Protein AF-A0A4Q4M228-F1 (afdb_monomer_lite)

Sequence (255 aa):
MWRDKLGPGSTNGHHFDGFRHYYSKNTNSHPRCYKGFPDPWGWNSEVPEGTLVISWNSLGYSQSTVGYDDESIDWDRHSLTLHTRIPRYEDWVLEVAHELGHVLGLRHEHQRFDRDRDLYFDCSKLQGYIEARDTIAAHPEWGFTIKQACESRYLGTSKKELNFWQAAEYALHTVDESHSYGRLIDHNSIMMYSSWANAADLMHGLANLPLVRWKNGPPSNGHAPDHSNAETVQWPTGISDGDKEAIQKLYPWKD

Radius of gyration: 20.71 Å; chains: 1; bounding box: 48×44×60 Å

Structure (mmCIF, N/CA/C/O backbone):
data_AF-A0A4Q4M228-F1
#
_entry.id   AF-A0A4Q4M228-F1
#
loop_
_atom_site.group_PDB
_atom_site.id
_atom_site.type_symbol
_atom_site.label_atom_id
_atom_site.label_alt_id
_atom_site.label_comp_id
_atom_site.label_asym_id
_atom_site.label_entity_id
_atom_site.label_seq_id
_atom_site.pdbx_PDB_ins_code
_atom_site.Cartn_x
_atom_site.Cartn_y
_atom_site.Cartn_z
_atom_site.occupancy
_atom_site.B_iso_or_equiv
_atom_site.auth_seq_id
_atom_site.auth_comp_id
_atom_site.auth_asym_id
_atom_site.auth_atom_id
_atom_site.pdbx_PDB_model_num
ATOM 1 N N . MET A 1 1 ? -19.182 -4.280 5.576 1.00 89.88 1 MET A N 1
ATOM 2 C CA . MET A 1 1 ? -18.119 -5.054 4.897 1.00 89.88 1 MET A CA 1
ATOM 3 C C . MET A 1 1 ? -17.327 -5.903 5.882 1.00 89.88 1 MET A C 1
ATOM 5 O O . MET A 1 1 ? -17.635 -7.080 5.979 1.00 89.88 1 MET A O 1
ATOM 9 N N . TRP A 1 2 ? -16.376 -5.356 6.656 1.00 90.88 2 TRP A N 1
ATOM 10 C CA . TRP A 1 2 ? -15.538 -6.175 7.556 1.00 90.88 2 TRP A CA 1
ATOM 11 C C . TRP A 1 2 ? -16.322 -6.967 8.599 1.00 90.88 2 TRP A C 1
ATOM 13 O O . TRP A 1 2 ? -16.121 -8.170 8.709 1.00 90.88 2 TRP A O 1
ATOM 23 N N . ARG A 1 3 ? -17.284 -6.340 9.287 1.00 88.00 3 ARG A N 1
ATOM 24 C CA . ARG A 1 3 ? -18.184 -7.049 10.214 1.00 88.00 3 ARG A CA 1
ATOM 25 C C . ARG A 1 3 ? -18.932 -8.201 9.539 1.00 88.00 3 ARG A C 1
ATOM 27 O O . ARG A 1 3 ? -19.067 -9.268 10.118 1.00 88.00 3 ARG A O 1
ATOM 34 N N . ASP A 1 4 ? -19.408 -8.001 8.313 1.00 89.69 4 ASP A N 1
ATOM 35 C CA . ASP A 1 4 ? -20.174 -9.028 7.597 1.00 89.69 4 ASP A CA 1
ATOM 36 C C . ASP A 1 4 ? -19.270 -10.198 7.170 1.00 89.69 4 ASP A C 1
ATOM 38 O O . ASP A 1 4 ? -19.713 -11.342 7.120 1.00 89.69 4 ASP A O 1
ATOM 42 N N . LYS A 1 5 ? -17.985 -9.922 6.906 1.00 92.06 5 LYS A N 1
ATOM 43 C CA . LYS A 1 5 ? -16.985 -10.919 6.510 1.00 92.06 5 LYS A CA 1
ATOM 44 C C . LYS A 1 5 ? -16.400 -11.697 7.695 1.00 92.06 5 LYS A C 1
ATOM 46 O O . LYS A 1 5 ? -16.241 -12.919 7.617 1.00 92.06 5 LYS A O 1
ATOM 51 N N . LEU A 1 6 ? -16.062 -10.992 8.774 1.00 88.56 6 LEU A N 1
ATOM 52 C CA . LEU A 1 6 ? -15.438 -11.557 9.971 1.00 88.56 6 LEU A CA 1
ATOM 53 C C . LEU A 1 6 ? -16.468 -12.154 10.932 1.00 88.56 6 LEU A C 1
ATOM 55 O O . LEU A 1 6 ? -16.140 -13.101 11.635 1.00 88.56 6 LEU A O 1
ATOM 59 N N . GLY A 1 7 ? -17.712 -11.672 10.921 1.00 86.38 7 GLY A N 1
ATOM 60 C CA . GLY A 1 7 ? -18.741 -12.048 11.887 1.00 86.38 7 GLY A CA 1
ATOM 61 C C . GLY A 1 7 ? -18.760 -11.127 13.118 1.00 86.38 7 GLY A C 1
ATOM 62 O O . GLY A 1 7 ? -18.154 -10.053 13.099 1.00 86.38 7 GLY A O 1
ATOM 63 N N . PRO A 1 8 ? -19.503 -11.496 14.175 1.00 80.38 8 PRO A N 1
ATOM 64 C CA . PRO A 1 8 ? -19.572 -10.723 15.413 1.00 80.38 8 PRO A CA 1
ATOM 65 C C . PRO A 1 8 ? -18.251 -10.793 16.192 1.00 80.38 8 PRO A C 1
ATOM 67 O O . PRO A 1 8 ? -17.646 -11.850 16.347 1.00 80.38 8 PRO A O 1
ATOM 70 N N . GLY A 1 9 ? -17.822 -9.654 16.720 1.00 73.94 9 GLY A N 1
ATOM 71 C CA . GLY A 1 9 ? -16.564 -9.499 17.438 1.00 73.94 9 GLY A CA 1
ATOM 72 C C . GLY A 1 9 ? -16.498 -10.214 18.782 1.00 73.94 9 GLY A C 1
ATOM 73 O O . GLY A 1 9 ? -15.444 -10.739 19.142 1.00 73.94 9 GLY A O 1
ATOM 74 N N . SER A 1 10 ? -17.625 -10.313 19.488 1.00 67.50 10 SER A N 1
ATOM 75 C CA . SER A 1 10 ? -17.723 -10.944 20.810 1.00 67.50 10 SER A CA 1
ATOM 76 C C . SER A 1 10 ? -17.246 -12.400 20.865 1.00 67.50 10 SER A C 1
ATOM 78 O O . SER A 1 10 ? -16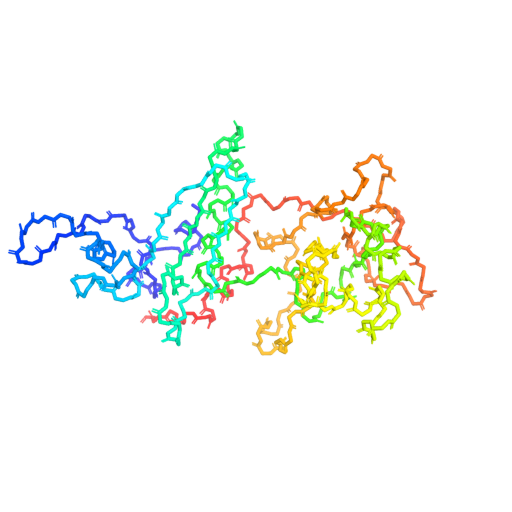.857 -12.853 21.940 1.00 67.50 10 SER A O 1
ATOM 80 N N . THR A 1 11 ? -17.244 -13.112 19.735 1.00 70.25 11 THR A N 1
ATOM 81 C CA . THR A 1 11 ? -16.729 -14.488 19.601 1.00 70.25 11 THR A CA 1
ATOM 82 C C . THR A 1 11 ? -15.463 -14.571 18.748 1.00 70.25 11 THR A C 1
ATOM 84 O O . THR A 1 11 ? -14.709 -15.527 18.853 1.00 70.25 11 THR A O 1
ATOM 87 N N . ASN A 1 12 ? -15.190 -13.556 17.927 1.00 72.62 12 ASN A N 1
ATOM 88 C CA . ASN A 1 12 ? -14.174 -13.613 16.875 1.00 72.62 12 ASN A CA 1
ATOM 89 C C . ASN A 1 12 ? -12.983 -12.686 17.171 1.00 72.62 12 ASN A C 1
ATOM 91 O O . ASN A 1 12 ? -12.363 -12.134 16.268 1.00 72.62 12 ASN A O 1
ATOM 95 N N . GLY A 1 13 ? -12.669 -12.463 18.450 1.00 67.88 13 GLY A N 1
ATOM 96 C CA . GLY A 1 13 ? -11.424 -11.807 18.872 1.00 67.88 13 GLY A CA 1
ATOM 97 C C . GLY A 1 13 ? -11.214 -10.364 18.385 1.00 67.88 13 GLY A C 1
ATOM 98 O O . GLY A 1 13 ? -10.093 -9.872 18.457 1.00 67.88 13 GLY A O 1
ATOM 99 N N . HIS A 1 14 ? -12.256 -9.677 17.903 1.00 75.31 14 HIS A N 1
ATOM 100 C CA . HIS A 1 14 ? -12.190 -8.294 17.416 1.00 75.31 14 HIS A CA 1
ATOM 101 C C . HIS A 1 14 ? -13.334 -7.438 17.981 1.00 75.31 14 HIS A C 1
ATOM 103 O O . HIS A 1 14 ? -14.309 -7.958 18.505 1.00 75.31 14 HIS A O 1
ATOM 109 N N . HIS A 1 15 ? -13.265 -6.109 17.845 1.00 73.00 15 HIS A N 1
ATOM 110 C CA . HIS A 1 15 ? -14.269 -5.188 18.409 1.00 73.00 15 HIS A CA 1
ATOM 111 C C . HIS A 1 15 ? -15.233 -4.559 17.384 1.00 73.00 15 HIS A C 1
ATOM 113 O O . HIS A 1 15 ? -15.935 -3.604 17.714 1.00 73.00 15 HIS A O 1
ATOM 119 N N . PHE A 1 16 ? -15.340 -5.099 16.161 1.00 73.44 16 PHE A N 1
ATOM 120 C CA . PHE A 1 16 ? -16.315 -4.652 15.143 1.00 73.44 16 PHE A CA 1
ATOM 121 C C . PHE A 1 16 ? -17.797 -4.976 15.449 1.00 73.44 16 PHE A C 1
ATOM 123 O O . PHE A 1 16 ? -18.553 -5.377 14.566 1.00 73.44 16 PHE A O 1
ATOM 130 N N . ASP A 1 17 ? -18.253 -4.729 16.676 1.00 68.69 17 ASP A N 1
ATOM 131 C CA . ASP A 1 17 ? -19.651 -4.885 17.111 1.00 68.69 17 ASP A CA 1
ATOM 132 C C . ASP A 1 17 ? -20.429 -3.556 17.118 1.00 68.69 17 ASP A C 1
ATOM 134 O O . ASP A 1 17 ? -21.459 -3.411 17.779 1.00 68.69 17 ASP A O 1
ATOM 138 N N . GLY A 1 18 ? -19.944 -2.576 16.349 1.00 67.75 18 GLY A N 1
ATOM 139 C CA . GLY A 1 18 ? -20.547 -1.253 16.182 1.00 67.75 18 GLY A CA 1
ATOM 140 C C . GLY A 1 18 ? -19.857 -0.149 16.984 1.00 67.75 18 GLY A C 1
ATOM 141 O O . GLY A 1 18 ? -18.864 -0.368 17.672 1.00 67.75 18 GLY A O 1
ATOM 142 N N . PHE A 1 19 ? -20.391 1.068 16.874 1.00 73.94 19 PHE A N 1
ATOM 143 C CA . PHE A 1 19 ? -19.855 2.248 17.549 1.00 73.94 19 PHE A CA 1
ATOM 144 C C . PHE A 1 19 ? -20.541 2.457 18.897 1.00 73.94 19 PHE A C 1
ATOM 146 O O . PHE A 1 19 ? -21.761 2.335 19.015 1.00 73.94 19 PHE A O 1
ATOM 153 N N . ARG A 1 20 ? -19.758 2.807 19.918 1.00 75.44 20 ARG A N 1
ATOM 154 C CA . ARG A 1 20 ? -20.268 3.202 21.234 1.00 75.44 20 ARG A CA 1
ATOM 155 C C . ARG A 1 20 ? -19.717 4.571 21.585 1.00 75.44 20 ARG A C 1
ATOM 157 O O . ARG A 1 20 ? -18.550 4.854 21.330 1.00 75.44 20 ARG A O 1
ATOM 164 N N . HIS A 1 21 ? -20.551 5.406 22.194 1.00 80.94 21 HIS A N 1
ATOM 165 C CA . HIS A 1 21 ? -20.064 6.649 22.775 1.00 80.94 21 HIS A CA 1
ATOM 166 C C . HIS A 1 21 ? -19.138 6.326 23.950 1.00 80.94 21 HIS A C 1
ATOM 168 O O . HIS A 1 21 ? -19.507 5.560 24.842 1.00 80.94 21 HIS A O 1
ATOM 174 N N . TYR A 1 22 ? -17.950 6.927 23.946 1.00 81.62 22 TYR A N 1
ATOM 175 C CA . TYR A 1 22 ? -17.020 6.863 25.063 1.00 81.62 22 TYR A CA 1
ATOM 176 C C . TYR A 1 22 ? -17.160 8.121 25.921 1.00 81.62 22 TYR A C 1
ATOM 178 O O . TYR A 1 22 ? -17.047 9.239 25.415 1.00 81.62 22 TYR A O 1
ATOM 186 N N . TYR A 1 23 ? -17.418 7.930 27.213 1.00 83.69 23 TYR A N 1
ATOM 187 C CA . TYR A 1 23 ? -17.556 9.008 28.188 1.00 83.69 23 TYR A CA 1
ATOM 188 C C . TYR A 1 23 ? -16.409 8.936 29.189 1.00 83.69 23 TYR A C 1
ATOM 190 O O . TYR A 1 23 ? -16.102 7.864 29.715 1.00 83.69 23 TYR A O 1
ATOM 198 N N . SER A 1 24 ? -15.799 10.085 29.474 1.00 77.69 24 SER A N 1
ATOM 199 C CA . SER A 1 24 ? -14.826 10.203 30.554 1.00 77.69 24 SER A CA 1
ATOM 200 C C . SER A 1 24 ? -15.488 9.855 31.883 1.00 77.69 24 SER A C 1
ATOM 202 O O . SER A 1 24 ? -16.553 10.380 32.222 1.00 77.69 24 SER A O 1
ATOM 204 N N . LYS A 1 25 ? -14.817 9.004 32.665 1.00 77.31 25 LYS A N 1
ATOM 205 C CA . LYS A 1 25 ? -15.255 8.626 34.016 1.00 77.31 25 LYS A CA 1
ATOM 206 C C . LYS A 1 25 ? -15.284 9.818 34.979 1.00 77.31 25 LYS A C 1
ATOM 208 O O . LYS A 1 25 ? -16.014 9.766 35.962 1.00 77.31 25 LYS A O 1
ATOM 213 N N . ASN A 1 26 ? -14.507 10.867 34.697 1.00 75.75 26 ASN A N 1
ATOM 214 C CA . ASN A 1 26 ? -14.307 11.998 35.601 1.00 75.75 26 ASN A CA 1
ATOM 215 C C . ASN A 1 26 ? -15.236 13.175 35.291 1.00 75.75 26 ASN A C 1
ATOM 217 O O . ASN A 1 26 ? -15.719 13.838 36.205 1.00 75.75 26 ASN A O 1
ATOM 221 N N . THR A 1 27 ? -15.478 13.453 34.009 1.00 76.56 27 THR A N 1
ATOM 222 C CA . THR A 1 27 ? -16.163 14.681 33.571 1.00 76.56 27 THR A CA 1
ATOM 223 C C . THR A 1 27 ? -17.537 14.432 32.958 1.00 76.56 27 THR A C 1
ATOM 225 O O . THR A 1 27 ? -18.252 15.392 32.679 1.00 76.56 27 THR A O 1
ATOM 228 N N . ASN A 1 28 ? -17.911 13.167 32.719 1.00 78.00 28 ASN A N 1
ATOM 229 C CA . ASN A 1 28 ? -19.112 12.785 31.968 1.00 78.00 28 ASN A CA 1
ATOM 230 C C . ASN A 1 28 ? -19.213 13.481 30.589 1.00 78.00 28 ASN A C 1
ATOM 232 O O . ASN A 1 28 ? -20.304 13.725 30.074 1.00 78.00 28 ASN A O 1
ATOM 236 N N . SER A 1 29 ? -18.066 13.827 29.994 1.00 83.19 29 SER A N 1
ATOM 237 C CA . SER A 1 29 ? -17.947 14.421 28.658 1.00 83.19 29 SER A CA 1
ATOM 238 C C . SER A 1 29 ? -17.262 13.458 27.688 1.00 83.19 29 SER A C 1
ATOM 240 O O . SER A 1 29 ? -16.688 12.455 28.111 1.00 83.19 29 SER A O 1
ATOM 242 N N . HIS A 1 30 ? -17.316 13.752 26.384 1.00 82.69 30 HIS A N 1
ATOM 243 C CA . HIS A 1 30 ? -16.540 13.038 25.365 1.00 82.69 30 HIS A CA 1
ATOM 244 C C . HIS A 1 30 ? -15.086 13.526 25.398 1.00 82.69 30 HIS A C 1
ATOM 246 O O . HIS A 1 30 ? -14.825 14.660 24.978 1.00 82.69 30 HIS A O 1
ATOM 252 N N . PRO A 1 31 ? -14.133 12.728 25.912 1.00 86.56 31 PRO A N 1
ATOM 253 C CA . PRO A 1 31 ? -12.737 13.124 25.887 1.00 86.56 31 PRO A CA 1
ATOM 254 C C . PRO A 1 31 ? -12.235 13.152 24.440 1.00 86.56 31 PRO A C 1
ATOM 256 O O . PRO A 1 31 ? -12.642 12.346 23.603 1.00 86.56 31 PRO A O 1
ATOM 259 N N . ARG A 1 32 ? -11.321 14.077 24.140 1.00 87.06 32 ARG A N 1
ATOM 260 C CA . ARG A 1 32 ? -10.535 14.023 22.900 1.00 87.06 32 ARG A CA 1
ATOM 261 C C . ARG A 1 32 ? -9.463 12.943 23.033 1.00 87.06 32 ARG A C 1
ATOM 263 O O . ARG A 1 32 ? -8.958 12.745 24.136 1.00 87.06 32 ARG A O 1
ATOM 270 N N . CYS A 1 33 ? -9.088 12.303 21.923 1.00 87.12 33 CYS A N 1
ATOM 271 C CA . CYS A 1 33 ? -7.995 11.320 21.910 1.00 87.12 33 CYS A CA 1
ATOM 272 C C . CYS A 1 33 ? -6.655 11.949 22.329 1.00 87.12 33 CYS A C 1
ATOM 274 O O . CYS A 1 33 ? -5.884 11.330 23.052 1.00 87.12 33 CYS A O 1
ATOM 276 N N . TYR A 1 34 ? -6.427 13.218 21.969 1.00 86.69 34 TYR A N 1
ATOM 277 C CA . TYR A 1 34 ? -5.247 13.987 22.374 1.00 86.69 34 TYR A CA 1
ATOM 278 C C . TYR A 1 34 ? -5.620 15.149 23.297 1.00 86.69 34 TYR A C 1
ATOM 280 O O . TYR A 1 34 ? -6.705 15.732 23.181 1.00 86.69 34 TYR A O 1
ATOM 288 N N . LYS A 1 35 ? -4.704 15.501 24.204 1.00 83.62 35 LYS A N 1
ATOM 289 C CA . LYS A 1 35 ? -4.878 16.522 25.251 1.00 83.62 35 LYS A CA 1
ATOM 290 C C . LYS A 1 35 ? -5.155 17.918 24.692 1.00 83.62 35 LYS A C 1
ATOM 292 O O . LYS A 1 35 ? -5.917 18.671 25.296 1.00 83.62 35 LYS A O 1
ATOM 297 N N . GLY A 1 36 ? -4.594 18.264 23.533 1.00 79.81 36 GLY A N 1
ATOM 298 C CA . GLY A 1 36 ? -4.650 19.639 23.037 1.00 79.81 36 GLY A CA 1
ATOM 299 C C . GLY A 1 36 ? -3.633 20.537 23.752 1.00 79.81 36 GLY A C 1
ATOM 300 O O . GLY A 1 36 ? -2.751 20.063 24.455 1.00 79.81 36 GLY A O 1
ATOM 301 N N . PHE A 1 37 ? -3.733 21.854 23.572 1.00 66.81 37 PHE A N 1
ATOM 302 C CA . PHE A 1 37 ? -2.768 22.808 24.135 1.00 66.81 37 PHE A CA 1
ATOM 303 C C . PHE A 1 37 ? -2.553 22.627 25.659 1.00 66.81 37 PHE A C 1
ATOM 305 O O . PHE A 1 37 ? -3.542 22.516 26.387 1.00 66.81 37 PHE A O 1
ATOM 312 N N . PRO A 1 38 ? -1.302 22.661 26.170 1.00 80.06 38 PRO A N 1
ATOM 313 C CA . PRO A 1 38 ? -0.042 22.957 25.468 1.00 80.06 38 PRO A CA 1
ATOM 314 C C . PRO A 1 38 ? 0.599 21.761 24.745 1.00 80.06 38 PRO A C 1
ATOM 316 O O . PRO A 1 38 ? 1.593 21.948 24.053 1.00 80.06 38 PRO A O 1
ATOM 319 N N . ASP A 1 39 ? 0.034 20.562 24.877 1.00 78.94 39 ASP A N 1
ATOM 320 C CA . ASP A 1 39 ? 0.550 19.313 24.312 1.00 78.94 39 ASP A CA 1
ATOM 321 C C . ASP A 1 39 ? -0.442 18.739 23.276 1.00 78.94 39 ASP A C 1
ATOM 323 O O . ASP A 1 39 ? -1.194 17.801 23.566 1.00 78.94 39 ASP A O 1
ATOM 327 N N . PRO A 1 40 ? -0.529 19.345 22.072 1.00 76.81 40 PRO A N 1
ATOM 328 C CA . PRO A 1 40 ? -1.561 19.021 21.088 1.00 76.81 40 PRO A CA 1
ATOM 329 C C . PRO A 1 40 ? -1.538 17.568 20.607 1.00 76.81 40 PRO A C 1
ATOM 331 O O . PRO A 1 40 ? -2.566 17.089 20.135 1.00 76.81 40 PRO A O 1
ATOM 334 N N . TRP A 1 41 ? -0.407 16.880 20.773 1.00 79.69 41 TRP A N 1
ATOM 335 C CA . TRP A 1 41 ? -0.193 15.497 20.347 1.00 79.69 41 TRP A CA 1
ATOM 336 C C . TRP A 1 41 ? -0.081 14.518 21.518 1.00 79.69 41 TRP A C 1
ATOM 338 O O . TRP A 1 41 ? -0.051 13.308 21.308 1.00 79.69 41 TRP A O 1
ATOM 348 N N . GLY A 1 42 ? -0.068 15.015 22.755 1.00 85.44 42 GLY A N 1
ATOM 349 C CA . GLY A 1 42 ? -0.047 14.182 23.943 1.00 85.44 42 GLY A CA 1
ATOM 350 C C . GLY A 1 42 ? -1.294 13.325 24.042 1.00 85.44 42 GLY A C 1
ATOM 351 O O . GLY A 1 42 ? -2.410 13.850 24.103 1.00 85.44 42 GLY A O 1
ATOM 352 N N . TRP A 1 43 ? -1.106 12.008 24.117 1.00 86.62 43 TRP A N 1
ATOM 353 C CA . TRP A 1 43 ? -2.205 11.068 24.308 1.00 86.62 43 TRP A CA 1
ATOM 354 C C . TRP A 1 43 ? -3.000 11.400 25.574 1.00 86.62 43 TRP A C 1
ATOM 356 O O . TRP A 1 43 ? -2.433 11.674 26.641 1.00 86.62 43 TRP A O 1
ATOM 366 N N . ASN A 1 44 ? -4.326 11.391 25.463 1.00 86.62 44 ASN A N 1
ATOM 367 C CA . ASN A 1 44 ? -5.205 11.545 26.606 1.00 86.62 44 ASN A CA 1
ATOM 368 C C . ASN A 1 44 ? -5.316 10.210 27.351 1.00 86.62 44 ASN A C 1
ATOM 370 O O . ASN A 1 44 ? -5.973 9.290 26.879 1.00 86.62 44 ASN A O 1
ATOM 374 N N . SER A 1 45 ? -4.741 10.130 28.553 1.00 87.25 45 SER A N 1
ATOM 375 C CA . SER A 1 45 ? -4.762 8.925 29.397 1.00 87.25 45 SER A CA 1
ATOM 376 C C . SER A 1 45 ? -6.164 8.473 29.826 1.00 87.25 45 SER A C 1
ATOM 378 O O . SER A 1 45 ? -6.315 7.384 30.371 1.00 87.25 45 SER A O 1
ATOM 380 N N . GLU A 1 46 ? -7.199 9.295 29.623 1.00 86.19 46 GLU A N 1
ATOM 381 C CA . GLU A 1 46 ? -8.589 8.867 29.802 1.00 86.19 46 GLU A CA 1
ATOM 382 C C . GLU A 1 46 ? -9.099 7.988 28.653 1.00 86.19 46 GLU A C 1
ATOM 384 O O . GLU A 1 46 ? -10.134 7.346 28.818 1.00 86.19 46 GLU A O 1
ATOM 389 N N . VAL A 1 47 ? -8.414 7.951 27.508 1.00 85.94 47 VAL A N 1
ATOM 390 C CA . VAL A 1 47 ? -8.763 7.146 26.331 1.00 85.94 47 VAL A CA 1
ATOM 391 C C . VAL A 1 47 ? -7.849 5.909 26.284 1.00 85.94 47 VAL A C 1
ATOM 393 O O . VAL A 1 47 ? -6.637 6.055 26.455 1.00 85.94 47 VAL A O 1
ATOM 396 N N . PRO A 1 48 ? -8.384 4.688 26.074 1.00 85.62 48 PRO A N 1
ATOM 397 C CA . PRO A 1 48 ? -7.563 3.476 25.987 1.00 85.62 48 PRO A CA 1
ATOM 398 C C . PRO A 1 48 ? -6.506 3.582 24.883 1.00 85.62 48 PRO A C 1
ATOM 400 O O . PRO A 1 48 ? -6.866 3.915 23.760 1.00 85.62 48 PRO A O 1
ATOM 403 N N . GLU A 1 49 ? -5.244 3.260 25.174 1.00 83.25 49 GLU A N 1
ATOM 404 C CA . GLU A 1 49 ? -4.108 3.480 24.254 1.00 83.25 49 GLU A CA 1
ATOM 405 C C . GLU A 1 49 ? -4.294 2.837 22.869 1.00 83.25 49 GLU A C 1
ATOM 407 O O . GLU A 1 49 ? -3.979 3.460 21.863 1.00 83.25 49 GLU A O 1
ATOM 412 N N . GLY A 1 50 ? -4.914 1.654 22.793 1.00 81.81 50 GLY A N 1
ATOM 413 C CA . GLY A 1 50 ? -5.228 0.970 21.529 1.00 81.81 50 GLY A CA 1
ATOM 414 C C . GLY A 1 50 ? -6.410 1.545 20.733 1.00 81.81 50 GLY A C 1
ATOM 415 O O . GLY A 1 50 ? -6.964 0.856 19.880 1.00 81.81 50 GLY A O 1
ATOM 416 N N . THR A 1 51 ? -6.878 2.758 21.037 1.00 86.75 51 THR A N 1
ATOM 417 C CA . THR A 1 51 ? -8.020 3.366 20.335 1.00 86.75 51 THR A CA 1
ATOM 418 C C . THR A 1 51 ? -7.597 3.875 18.960 1.00 86.75 51 THR A C 1
ATOM 420 O O . THR A 1 51 ? -6.700 4.705 18.856 1.00 86.75 51 THR A O 1
ATOM 423 N N . LEU A 1 52 ? -8.305 3.443 17.911 1.00 88.81 52 LEU A N 1
ATOM 424 C CA . LEU A 1 52 ? -8.118 3.959 16.553 1.00 88.81 52 LEU A CA 1
ATOM 425 C C . LEU A 1 52 ? -8.586 5.412 16.456 1.00 88.81 52 LEU A C 1
ATOM 427 O O . LEU A 1 52 ? -9.759 5.715 16.698 1.00 88.81 52 LEU A O 1
ATOM 431 N N . VAL A 1 53 ? -7.693 6.299 16.025 1.00 90.12 53 VAL A N 1
ATOM 432 C CA . VAL A 1 53 ? -8.031 7.688 15.718 1.00 90.12 53 VAL A CA 1
ATOM 433 C C . VAL A 1 53 ? -8.436 7.804 14.255 1.00 90.12 53 VAL A C 1
ATOM 435 O O . VAL A 1 53 ? -7.618 7.641 13.356 1.00 90.12 53 VAL A O 1
ATOM 438 N N . ILE A 1 54 ? -9.709 8.127 14.023 1.00 90.88 54 ILE A N 1
ATOM 439 C CA . ILE A 1 54 ? -10.247 8.366 12.682 1.00 90.88 54 ILE A CA 1
ATOM 440 C C . ILE A 1 54 ? -10.327 9.871 12.431 1.00 90.88 54 ILE A C 1
ATOM 442 O O . ILE A 1 54 ? -10.972 10.601 13.187 1.00 90.88 54 ILE A O 1
ATOM 446 N N . SER A 1 55 ? -9.703 10.334 11.352 1.00 90.44 55 SER A N 1
ATOM 447 C CA . SER A 1 55 ? -9.737 11.730 10.917 1.00 90.44 55 SER A CA 1
ATOM 448 C C . SER A 1 55 ? -10.058 11.849 9.424 1.00 90.44 55 SER A C 1
ATOM 450 O O . SER A 1 55 ? -10.151 10.849 8.711 1.00 90.44 55 SER A O 1
ATOM 452 N N . TRP A 1 56 ? -10.269 13.076 8.944 1.00 90.06 56 TRP A N 1
ATOM 453 C CA . TRP A 1 56 ? -10.489 13.343 7.525 1.00 90.06 56 TRP A CA 1
ATOM 454 C C . TRP A 1 56 ? -9.533 14.406 6.991 1.00 90.06 56 TRP A C 1
ATOM 456 O O . TRP A 1 56 ? -9.177 15.355 7.692 1.00 90.06 56 TRP A O 1
ATOM 466 N N . ASN A 1 57 ? -9.167 14.284 5.717 1.00 88.19 57 ASN A N 1
ATOM 467 C CA . ASN A 1 57 ? -8.321 15.240 5.012 1.00 88.19 57 ASN A CA 1
ATOM 468 C C . ASN A 1 57 ? -8.946 15.689 3.675 1.00 88.19 57 ASN A C 1
ATOM 470 O O . ASN A 1 57 ? -9.921 15.122 3.169 1.00 88.19 57 ASN A O 1
ATOM 474 N N . SER A 1 58 ? -8.371 16.743 3.093 1.00 86.06 58 SER A N 1
ATOM 475 C CA . SER A 1 58 ? -8.729 17.257 1.766 1.00 86.06 58 SER A CA 1
ATOM 476 C C . SER A 1 58 ? -7.635 17.024 0.715 1.00 86.06 58 SER A C 1
ATOM 478 O O . SER A 1 58 ? -7.718 17.599 -0.369 1.00 86.06 58 SER A O 1
ATOM 480 N N . LEU A 1 59 ? -6.625 16.201 1.016 1.00 78.31 59 LEU A N 1
ATOM 481 C CA . LEU A 1 59 ? -5.443 15.939 0.187 1.00 78.31 59 LEU A CA 1
ATOM 482 C C . LEU A 1 59 ? -5.707 14.939 -0.947 1.00 78.31 59 LEU A C 1
ATOM 484 O O . LEU A 1 59 ? -4.939 14.892 -1.901 1.00 78.31 59 LEU A O 1
ATOM 488 N N . GLY A 1 60 ? -6.833 14.222 -0.896 1.00 81.31 60 GLY A N 1
ATOM 489 C CA . GLY A 1 60 ? -7.289 13.369 -1.996 1.00 81.31 60 GLY A CA 1
ATOM 490 C C . GLY A 1 60 ? -6.762 11.935 -1.965 1.00 81.31 60 GLY A C 1
ATOM 491 O O . GLY A 1 60 ? -6.881 11.264 -2.980 1.00 81.31 60 GLY A O 1
ATOM 492 N N . TYR A 1 61 ? -6.218 11.488 -0.834 1.00 84.56 61 TYR A N 1
ATOM 493 C CA . TYR A 1 61 ? -5.844 10.097 -0.577 1.00 84.56 61 TYR A CA 1
ATOM 494 C C . TYR A 1 61 ? -6.153 9.723 0.878 1.00 84.56 61 TYR A C 1
ATOM 496 O O . TYR A 1 61 ? -6.092 10.588 1.767 1.00 84.56 61 TYR A O 1
ATOM 504 N N . SER A 1 62 ? -6.507 8.461 1.113 1.00 91.75 62 SER A N 1
ATOM 505 C CA . SER A 1 62 ? -6.605 7.905 2.461 1.00 91.75 62 SER A CA 1
ATOM 506 C C . SER A 1 62 ? -5.273 7.298 2.879 1.00 91.75 62 SER A C 1
ATOM 508 O O . SER A 1 62 ? -4.437 6.995 2.032 1.00 91.75 62 SER A O 1
ATOM 510 N N . GLN A 1 63 ? -5.052 7.214 4.186 1.00 91.31 63 GLN A N 1
ATOM 511 C CA . GLN A 1 63 ? -3.881 6.584 4.785 1.00 91.31 63 GLN A CA 1
ATOM 512 C C . GLN A 1 63 ? -4.245 6.027 6.152 1.00 91.31 63 GLN A C 1
ATOM 514 O O . GLN A 1 63 ? -5.060 6.607 6.874 1.00 91.31 63 GLN A O 1
ATOM 519 N N . SER A 1 64 ? -3.570 4.960 6.547 1.00 92.38 64 SER A N 1
ATOM 520 C CA . SER A 1 64 ? -3.722 4.357 7.861 1.00 92.38 64 SER A CA 1
ATOM 521 C C . SER A 1 64 ? -2.433 3.687 8.316 1.00 92.38 64 SER A C 1
ATOM 523 O O . SER A 1 64 ? -1.538 3.375 7.525 1.00 92.38 64 SER A O 1
ATOM 525 N N . THR A 1 65 ? -2.338 3.472 9.623 1.00 91.69 65 THR A N 1
ATOM 526 C CA . THR A 1 65 ? -1.288 2.641 10.208 1.00 91.69 65 THR A CA 1
ATOM 527 C C . THR A 1 65 ? -1.539 1.173 9.877 1.00 91.69 65 THR A C 1
ATOM 529 O O . THR A 1 65 ? -2.684 0.737 9.751 1.00 91.69 65 THR A O 1
ATOM 532 N N . VAL A 1 66 ? -0.470 0.376 9.791 1.00 90.19 66 VAL A N 1
ATOM 533 C CA . VAL A 1 66 ? -0.593 -1.082 9.653 1.00 90.19 66 VAL A CA 1
ATOM 534 C C . VAL A 1 66 ? -0.608 -1.713 11.041 1.00 90.19 66 VAL A C 1
ATOM 536 O O . VAL A 1 66 ? 0.450 -1.964 11.615 1.00 90.19 66 VAL A O 1
ATOM 539 N N . GLY A 1 67 ? -1.798 -1.971 11.579 1.00 89.00 67 GLY A N 1
ATOM 540 C CA . GLY A 1 67 ? -1.951 -2.448 12.953 1.00 89.00 67 GLY A CA 1
ATOM 541 C C . GLY A 1 67 ? -1.786 -1.342 14.001 1.00 89.00 67 GLY A C 1
ATOM 542 O O . GLY A 1 67 ? -1.839 -0.145 13.698 1.00 89.00 67 GLY A O 1
ATOM 543 N N . TYR A 1 68 ? -1.639 -1.770 15.255 1.00 86.75 68 TYR A N 1
ATOM 544 C CA . TYR A 1 68 ? -1.263 -0.928 16.393 1.00 86.75 68 TYR A CA 1
ATOM 545 C C . TYR A 1 68 ? 0.255 -0.980 16.572 1.00 86.75 68 TYR A C 1
ATOM 547 O O . TYR A 1 68 ? 0.809 -2.075 16.671 1.00 86.75 68 TYR A O 1
ATOM 555 N N . ASP A 1 69 ? 0.900 0.182 16.618 1.00 83.62 69 ASP A N 1
ATOM 556 C CA . ASP A 1 69 ? 2.327 0.327 16.907 1.00 83.62 69 ASP A CA 1
ATOM 557 C C . ASP A 1 69 ? 2.508 0.711 18.385 1.00 83.62 69 ASP A C 1
ATOM 559 O O . ASP A 1 69 ? 2.188 1.831 18.796 1.00 83.62 69 ASP A O 1
ATOM 563 N N . ASP A 1 70 ? 2.973 -0.244 19.194 1.00 77.06 70 ASP A N 1
ATOM 564 C CA . ASP A 1 70 ? 3.205 -0.077 20.630 1.00 77.06 70 ASP A CA 1
ATOM 565 C C . ASP A 1 70 ? 4.545 0.602 20.955 1.00 77.06 70 ASP A C 1
ATOM 567 O O . ASP A 1 70 ? 4.721 1.107 22.069 1.00 77.06 70 ASP A O 1
ATOM 571 N N . GLU A 1 71 ? 5.460 0.667 19.987 1.00 73.88 71 GLU A N 1
ATOM 572 C CA . GLU A 1 71 ? 6.759 1.328 20.105 1.00 73.88 71 GLU A CA 1
ATOM 573 C C . GLU A 1 71 ? 6.678 2.817 19.743 1.00 73.88 71 GLU A C 1
ATOM 575 O O . GLU A 1 71 ? 7.458 3.633 20.249 1.00 73.88 71 GLU A O 1
ATOM 580 N N . SER A 1 72 ? 5.713 3.200 18.903 1.00 71.38 72 SER A N 1
ATOM 581 C CA . SER A 1 72 ? 5.470 4.599 18.567 1.00 71.38 72 SER A CA 1
ATOM 582 C C . SER A 1 72 ? 4.988 5.382 19.795 1.00 71.38 72 SER A C 1
ATOM 584 O O . SER A 1 72 ? 4.035 5.026 20.488 1.00 71.38 72 SER A O 1
ATOM 586 N N . ILE A 1 73 ? 5.662 6.498 20.084 1.00 62.31 73 ILE A N 1
ATOM 587 C CA . ILE A 1 73 ? 5.249 7.470 21.111 1.00 62.31 73 ILE A CA 1
ATOM 588 C C . ILE A 1 73 ? 4.381 8.596 20.533 1.00 62.31 73 ILE A C 1
ATOM 590 O O . ILE A 1 73 ? 3.949 9.490 21.266 1.00 62.31 73 ILE A O 1
ATOM 594 N N . ASP A 1 74 ? 4.085 8.537 19.239 1.00 61.56 74 ASP A N 1
ATOM 595 C CA . ASP A 1 74 ? 3.528 9.649 18.485 1.00 61.56 74 ASP A CA 1
ATOM 596 C C . ASP A 1 74 ? 1.998 9.608 18.383 1.00 61.56 74 ASP A C 1
ATOM 598 O O . ASP A 1 74 ? 1.302 8.757 18.947 1.00 61.56 74 ASP A O 1
ATOM 602 N N . TRP A 1 75 ? 1.469 10.596 17.664 1.00 65.50 75 TRP A N 1
ATOM 603 C CA . TRP A 1 75 ? 0.066 10.743 17.293 1.00 65.50 75 TRP A CA 1
ATOM 604 C C . TRP A 1 75 ? -0.394 9.702 16.258 1.00 65.50 75 TRP A C 1
ATOM 606 O O . TRP A 1 75 ? -1.582 9.647 15.963 1.00 65.50 75 TRP A O 1
ATOM 616 N N . ASP A 1 76 ? 0.505 8.852 15.757 1.00 72.19 76 ASP A N 1
ATOM 617 C CA . ASP A 1 76 ? 0.253 7.906 14.664 1.00 72.19 76 ASP A CA 1
ATOM 618 C C . ASP A 1 76 ? 0.437 6.432 15.078 1.00 72.19 76 ASP A C 1
ATOM 620 O O . ASP A 1 76 ? 0.876 5.597 14.301 1.00 72.19 76 ASP A O 1
ATOM 624 N N . ARG A 1 77 ? 0.142 6.093 16.340 1.00 83.62 77 ARG A N 1
ATOM 625 C CA . ARG A 1 77 ? 0.211 4.700 16.840 1.00 83.62 77 ARG A CA 1
ATOM 626 C C . ARG A 1 77 ? -0.876 3.797 16.268 1.00 83.62 77 ARG A C 1
ATOM 628 O O . ARG A 1 77 ? -0.700 2.588 16.141 1.00 83.62 77 ARG A O 1
ATOM 635 N N . HIS A 1 78 ? -2.039 4.387 16.007 1.00 90.06 78 HIS A N 1
ATOM 636 C CA . HIS A 1 78 ? -3.204 3.700 15.470 1.00 90.06 78 HIS A CA 1
ATOM 637 C C . HIS A 1 78 ? -4.139 4.726 14.844 1.00 90.06 78 HIS A C 1
ATOM 639 O O . HIS A 1 78 ? -4.992 5.314 15.520 1.00 90.06 78 HIS A O 1
ATOM 645 N N . SER A 1 79 ? -3.936 5.006 13.563 1.00 91.44 79 SER A N 1
ATOM 646 C CA . SER A 1 79 ? -4.640 6.086 12.885 1.00 91.44 79 SER A CA 1
ATOM 647 C C . SER A 1 79 ? -5.210 5.646 11.546 1.00 91.44 79 SER A C 1
ATOM 649 O O . SER A 1 79 ? -4.730 4.716 10.897 1.00 91.44 79 SER A O 1
ATOM 651 N N . LEU A 1 80 ? -6.281 6.326 11.157 1.00 93.31 80 LEU A N 1
ATOM 652 C CA . LEU A 1 80 ? -6.906 6.212 9.856 1.00 93.31 80 LEU A CA 1
ATOM 653 C C . LEU A 1 80 ? -7.379 7.603 9.442 1.00 93.31 80 LEU A C 1
ATOM 655 O O . LEU A 1 80 ? -8.163 8.259 10.130 1.00 93.31 80 LEU A O 1
ATOM 659 N N . THR A 1 81 ? -6.888 8.072 8.308 1.00 92.88 81 THR A N 1
ATOM 660 C CA . THR A 1 81 ? -7.216 9.369 7.732 1.00 92.88 81 THR A CA 1
ATOM 661 C C . THR A 1 81 ? -7.906 9.143 6.400 1.00 92.88 81 THR A C 1
ATOM 663 O O . THR A 1 81 ? -7.306 8.619 5.470 1.00 92.88 81 THR A O 1
ATOM 666 N N . LEU A 1 82 ? -9.158 9.579 6.288 1.00 92.81 82 LEU A N 1
ATOM 667 C CA . LEU A 1 82 ? -9.965 9.420 5.077 1.00 92.81 82 LEU A CA 1
ATOM 668 C C . LEU A 1 82 ? -9.982 10.707 4.264 1.00 92.81 82 LEU A C 1
ATOM 670 O O . LEU A 1 82 ? -10.241 11.787 4.805 1.00 92.81 82 LEU A O 1
ATOM 674 N N . HIS A 1 83 ? -9.791 10.625 2.950 1.00 90.38 83 HIS A N 1
ATOM 675 C CA . HIS A 1 83 ? -10.066 11.791 2.115 1.00 90.38 83 HIS A CA 1
ATOM 676 C C . HIS A 1 83 ? -11.561 11.940 1.823 1.00 90.38 83 HIS A C 1
ATOM 678 O O . HIS A 1 83 ? -12.332 10.987 1.747 1.00 90.38 83 HIS A O 1
ATOM 684 N N . THR A 1 84 ? -11.976 13.185 1.612 1.00 85.25 84 THR A N 1
ATOM 685 C CA . THR A 1 84 ? -13.377 13.544 1.330 1.00 85.25 84 THR A CA 1
ATOM 686 C C . THR A 1 84 ? -13.680 13.701 -0.163 1.00 85.25 84 THR A C 1
ATOM 688 O O . THR A 1 84 ? -14.747 14.181 -0.534 1.00 85.25 84 THR A O 1
ATOM 691 N N . ARG A 1 85 ? -12.740 13.321 -1.042 1.00 83.75 85 ARG A N 1
ATOM 692 C CA . ARG A 1 85 ? -12.799 13.586 -2.496 1.00 83.75 85 ARG A CA 1
ATOM 693 C C . ARG A 1 85 ? -13.184 12.369 -3.350 1.00 83.75 85 ARG A C 1
ATOM 695 O O . ARG A 1 85 ? -12.782 12.309 -4.507 1.00 83.75 85 ARG A O 1
ATOM 702 N N . ILE A 1 86 ? -13.942 11.415 -2.809 1.00 78.62 86 ILE A N 1
ATOM 703 C CA . ILE A 1 86 ? -14.457 10.283 -3.595 1.00 78.62 86 ILE A CA 1
ATOM 704 C C . ILE A 1 86 ? -15.861 10.623 -4.117 1.00 78.62 86 ILE A C 1
ATOM 706 O O . ILE A 1 86 ? -16.743 10.931 -3.315 1.00 78.62 86 ILE A O 1
ATOM 710 N N . PRO A 1 87 ? -16.096 10.588 -5.442 1.00 79.31 87 PRO A N 1
ATOM 711 C CA . PRO A 1 87 ? -17.360 11.033 -6.026 1.00 79.31 87 PRO A CA 1
ATOM 712 C C . PRO A 1 87 ? -18.516 10.041 -5.837 1.00 79.31 87 PRO A C 1
ATOM 714 O O . PRO A 1 87 ? -19.672 10.461 -5.862 1.00 79.31 87 PRO A O 1
ATOM 717 N N . ARG A 1 88 ? -18.231 8.741 -5.672 1.00 88.19 88 ARG A N 1
ATOM 718 C CA . ARG A 1 88 ? -19.246 7.689 -5.503 1.00 88.19 88 ARG A CA 1
ATOM 719 C C . ARG A 1 88 ? -19.169 7.083 -4.108 1.00 88.19 88 ARG A C 1
ATOM 721 O O . ARG A 1 88 ? -18.086 6.807 -3.602 1.00 88.19 88 ARG A O 1
ATOM 728 N N . TYR A 1 89 ? -20.330 6.854 -3.504 1.00 88.56 89 TYR A N 1
ATOM 729 C CA . TYR A 1 89 ? -20.417 6.299 -2.156 1.00 88.56 89 TYR A CA 1
ATOM 730 C C . TYR A 1 89 ? -19.841 4.881 -2.083 1.00 88.56 89 TYR A C 1
ATOM 732 O O . TYR A 1 89 ? -19.162 4.540 -1.123 1.00 88.56 89 TYR A O 1
ATOM 740 N N . GLU A 1 90 ? -20.065 4.068 -3.111 1.00 89.88 90 GLU A N 1
ATOM 741 C CA . GLU A 1 90 ? -19.608 2.681 -3.169 1.00 89.88 90 GLU A CA 1
ATOM 742 C C . GLU A 1 90 ? -18.078 2.591 -3.197 1.00 89.88 90 GLU A C 1
ATOM 744 O O . GLU A 1 90 ? -17.500 1.795 -2.460 1.00 89.88 90 GLU A O 1
ATOM 749 N N . ASP A 1 91 ? -17.424 3.460 -3.974 1.00 89.25 91 ASP A N 1
ATOM 750 C CA . ASP A 1 91 ? -15.961 3.568 -3.996 1.00 89.25 91 ASP A CA 1
ATOM 751 C C . ASP A 1 91 ? -15.434 4.010 -2.626 1.00 89.25 91 ASP A C 1
ATOM 753 O O . ASP A 1 91 ? -14.425 3.501 -2.150 1.00 89.25 91 ASP A O 1
ATOM 757 N N . TRP A 1 92 ? -16.150 4.918 -1.954 1.00 90.06 92 TRP A N 1
ATOM 758 C CA . TRP A 1 92 ? -15.773 5.384 -0.622 1.00 90.06 92 TRP A CA 1
ATOM 759 C C . TRP A 1 92 ? -15.892 4.275 0.425 1.00 90.06 92 TRP A C 1
ATOM 761 O O . TRP A 1 92 ? -15.041 4.151 1.299 1.00 90.06 92 TRP A O 1
ATOM 771 N N . VAL A 1 93 ? -16.913 3.423 0.322 1.00 92.06 93 VAL A N 1
ATOM 772 C CA . VAL A 1 93 ? -17.057 2.246 1.188 1.00 92.06 93 VAL A CA 1
ATOM 773 C C . VAL A 1 93 ? -15.905 1.256 0.978 1.00 92.06 93 VAL A C 1
ATOM 775 O O . VAL A 1 93 ? -15.418 0.698 1.963 1.00 92.06 93 VAL A O 1
ATOM 778 N N . LEU A 1 94 ? -15.463 1.047 -0.267 1.00 93.50 94 LEU A N 1
ATOM 779 C CA . LEU A 1 94 ? -14.323 0.179 -0.580 1.00 93.50 94 LEU A CA 1
ATOM 780 C C . LEU A 1 94 ? -13.005 0.752 -0.061 1.00 93.50 94 LEU A C 1
ATOM 782 O O . LEU A 1 94 ? -12.261 0.023 0.586 1.00 93.50 94 LEU A O 1
ATOM 786 N N . GLU A 1 95 ? -12.764 2.046 -0.258 1.00 92.56 95 GLU A N 1
ATOM 787 C CA . GLU A 1 95 ? -11.599 2.753 0.284 1.00 92.56 95 GLU A CA 1
ATOM 788 C C . GLU A 1 95 ? -11.546 2.634 1.814 1.00 92.56 95 GLU A C 1
ATOM 790 O O . GLU A 1 95 ? -10.554 2.195 2.385 1.00 92.56 95 GLU A O 1
ATOM 795 N N . VAL A 1 96 ? -12.651 2.933 2.508 1.00 93.44 96 VAL A N 1
ATOM 796 C CA . VAL A 1 96 ? -12.718 2.798 3.973 1.00 93.44 96 VAL A CA 1
ATOM 797 C C . VAL A 1 96 ? -12.461 1.355 4.404 1.00 93.44 96 VAL A C 1
ATOM 799 O O . VAL A 1 96 ? -11.817 1.119 5.425 1.00 93.44 96 VAL A O 1
ATOM 802 N N . ALA A 1 97 ? -12.970 0.374 3.658 1.00 95.12 97 ALA A N 1
ATOM 803 C CA . ALA A 1 97 ? -12.712 -1.027 3.951 1.00 95.12 97 ALA A CA 1
ATOM 804 C C . ALA A 1 97 ? -11.239 -1.408 3.706 1.00 95.12 97 ALA A C 1
ATOM 806 O O . ALA A 1 97 ? -10.696 -2.163 4.508 1.00 95.12 97 ALA A O 1
ATOM 807 N N . HIS A 1 98 ? -10.589 -0.869 2.675 1.00 96.50 98 HIS A N 1
ATOM 808 C CA . HIS A 1 98 ? -9.158 -1.041 2.419 1.00 96.50 98 HIS A CA 1
ATOM 809 C C . HIS A 1 98 ? -8.313 -0.489 3.577 1.00 96.50 98 HIS A C 1
ATOM 811 O O . HIS A 1 98 ? -7.538 -1.224 4.186 1.00 96.50 98 HIS A O 1
ATOM 817 N N . GLU A 1 99 ? -8.557 0.761 3.977 1.00 95.50 99 GLU A N 1
ATOM 818 C CA . GLU A 1 99 ? -7.855 1.399 5.098 1.00 95.50 99 GLU A CA 1
ATOM 819 C C . GLU A 1 99 ? -8.108 0.686 6.430 1.00 95.50 99 GLU A C 1
ATOM 821 O O . GLU A 1 99 ? -7.213 0.529 7.256 1.00 95.50 99 GLU A O 1
ATOM 826 N N . LEU A 1 100 ? -9.323 0.180 6.657 1.00 94.38 100 LEU A N 1
ATOM 827 C CA . LEU A 1 100 ? -9.580 -0.672 7.819 1.00 94.38 100 LEU A CA 1
ATOM 828 C C . LEU A 1 100 ? -8.812 -2.001 7.748 1.00 94.38 100 LEU A C 1
ATOM 830 O O . LEU A 1 100 ? -8.461 -2.539 8.793 1.00 94.38 100 LEU A O 1
ATOM 834 N N . GLY A 1 101 ? -8.533 -2.532 6.555 1.00 95.06 101 GLY A N 1
ATOM 835 C CA . GLY A 1 101 ? -7.663 -3.696 6.376 1.00 95.06 101 GLY A CA 1
ATOM 836 C C . GLY A 1 101 ? -6.240 -3.425 6.865 1.00 95.06 101 GLY A C 1
ATOM 837 O O . GLY A 1 101 ? -5.687 -4.232 7.614 1.00 95.06 101 GLY A O 1
ATOM 838 N N . HIS A 1 102 ? -5.689 -2.255 6.536 1.00 95.38 102 HIS A N 1
ATOM 839 C CA . HIS A 1 102 ? -4.421 -1.778 7.091 1.00 95.38 102 HIS A CA 1
ATOM 840 C C . HIS A 1 102 ? -4.463 -1.631 8.609 1.00 95.38 102 HIS A C 1
ATOM 842 O O . HIS A 1 102 ? -3.613 -2.200 9.290 1.00 95.38 102 HIS A O 1
ATOM 848 N N . VAL A 1 103 ? -5.489 -0.983 9.166 1.00 92.81 103 VAL A N 1
ATOM 849 C CA . VAL A 1 103 ? -5.678 -0.878 10.627 1.00 92.81 103 VAL A CA 1
ATOM 850 C C . VAL A 1 103 ? -5.660 -2.252 11.304 1.00 92.81 103 VAL A C 1
ATOM 852 O O . VAL A 1 103 ? -5.145 -2.392 12.409 1.00 92.81 103 VAL A O 1
ATOM 855 N N . LEU A 1 104 ? -6.184 -3.282 10.639 1.00 90.44 104 LEU A N 1
ATOM 856 C CA . LEU A 1 104 ? -6.172 -4.665 11.120 1.00 90.44 104 LEU A CA 1
ATOM 857 C C . LEU A 1 104 ? -4.848 -5.407 10.870 1.00 90.44 104 LEU A C 1
ATOM 859 O O . LEU A 1 104 ? -4.755 -6.603 11.123 1.00 90.44 104 LEU A O 1
ATOM 863 N N . GLY A 1 105 ? -3.819 -4.727 10.379 1.00 89.75 105 GLY A N 1
ATOM 864 C CA . GLY A 1 105 ? -2.477 -5.271 10.195 1.00 89.75 105 GLY A CA 1
ATOM 865 C C . GLY A 1 105 ? -2.196 -5.847 8.808 1.00 89.75 105 GLY A C 1
ATOM 866 O O . GLY A 1 105 ? -1.108 -6.386 8.598 1.00 89.75 105 GLY A O 1
ATOM 867 N N . LEU A 1 106 ? -3.118 -5.735 7.845 1.00 92.50 106 LEU A N 1
ATOM 868 C CA . LEU A 1 106 ? -2.841 -6.167 6.475 1.00 92.50 106 LEU A CA 1
ATOM 869 C C . LEU A 1 106 ? -1.956 -5.151 5.749 1.00 92.50 106 LEU A C 1
ATOM 871 O O . LEU A 1 106 ? -2.096 -3.938 5.891 1.00 92.50 106 LEU A O 1
ATOM 875 N N . ARG A 1 107 ? -1.034 -5.649 4.932 1.00 92.50 107 ARG A N 1
ATOM 876 C CA . ARG A 1 107 ? -0.240 -4.838 3.999 1.00 92.50 107 ARG A CA 1
ATOM 877 C C . ARG A 1 107 ? -0.777 -5.038 2.588 1.00 92.50 107 ARG A C 1
ATOM 879 O O . ARG A 1 107 ? -1.569 -5.947 2.361 1.00 92.50 107 ARG A O 1
ATOM 886 N N . HIS A 1 108 ? -0.331 -4.211 1.646 1.00 94.69 108 HIS A N 1
ATOM 887 C CA . HIS A 1 108 ? -0.701 -4.411 0.253 1.00 94.69 108 HIS A CA 1
ATOM 888 C C . HIS A 1 108 ? -0.238 -5.772 -0.271 1.00 94.69 108 HIS A C 1
ATOM 890 O O . HIS A 1 108 ? 0.925 -6.155 -0.104 1.00 94.69 108 HIS A O 1
ATOM 896 N N . GLU A 1 109 ? -1.133 -6.466 -0.965 1.00 95.00 109 GLU A N 1
ATOM 897 C CA . GLU A 1 109 ? -0.891 -7.820 -1.465 1.00 95.00 109 GLU A CA 1
ATOM 898 C C . GLU A 1 109 ? 0.201 -7.823 -2.551 1.00 95.00 109 GLU A C 1
ATOM 900 O O . GLU A 1 109 ? 1.062 -8.703 -2.582 1.00 95.00 109 GLU A O 1
ATOM 905 N N . HIS A 1 110 ? 0.265 -6.774 -3.385 1.00 94.81 110 HIS A N 1
ATOM 906 C CA . HIS A 1 110 ? 1.307 -6.602 -4.410 1.00 94.81 110 HIS A CA 1
ATOM 907 C C . HIS A 1 110 ? 2.686 -6.224 -3.847 1.00 94.81 110 HIS A C 1
ATOM 909 O O . HIS A 1 110 ? 3.633 -6.061 -4.613 1.00 94.81 110 HIS A O 1
ATOM 915 N N . GLN A 1 111 ? 2.830 -6.047 -2.533 1.00 93.31 111 GLN A N 1
ATOM 916 C CA . GLN A 1 111 ? 4.125 -5.798 -1.885 1.00 93.31 111 GLN A CA 1
ATOM 917 C C . GLN A 1 111 ? 4.690 -7.052 -1.206 1.00 93.31 111 GLN A C 1
ATOM 919 O O . GLN A 1 111 ? 5.758 -6.992 -0.594 1.00 93.31 111 GLN A O 1
ATOM 924 N N . ARG A 1 112 ? 4.001 -8.194 -1.287 1.00 91.50 112 ARG A N 1
ATOM 925 C CA . ARG A 1 112 ? 4.499 -9.461 -0.744 1.00 91.50 112 ARG A CA 1
ATOM 926 C C . ARG A 1 112 ? 5.793 -9.895 -1.425 1.00 91.50 112 ARG A C 1
ATOM 928 O O . ARG A 1 112 ? 5.915 -9.778 -2.640 1.00 91.50 112 ARG A O 1
ATOM 935 N N . PHE A 1 113 ? 6.718 -10.468 -0.653 1.00 89.62 113 PHE A N 1
ATOM 936 C CA . PHE A 1 113 ? 8.023 -10.944 -1.135 1.00 89.62 113 PHE A CA 1
ATOM 937 C C . PHE A 1 113 ? 7.925 -11.955 -2.294 1.00 89.62 113 PHE A C 1
ATOM 939 O O . PHE A 1 113 ? 8.848 -12.059 -3.097 1.00 89.62 113 PHE A O 1
ATOM 946 N N . ASP A 1 114 ? 6.820 -12.703 -2.383 1.00 89.81 114 ASP A N 1
ATOM 947 C CA . ASP A 1 114 ? 6.574 -13.742 -3.382 1.00 89.81 114 ASP A CA 1
ATOM 948 C C . ASP A 1 114 ? 5.710 -13.283 -4.563 1.00 89.81 114 ASP A C 1
ATOM 950 O O . ASP A 1 114 ? 5.385 -14.105 -5.423 1.00 89.81 114 ASP A O 1
ATOM 954 N N . ARG A 1 115 ? 5.368 -11.988 -4.655 1.00 92.44 115 ARG A N 1
ATOM 955 C CA . ARG A 1 115 ? 4.450 -11.478 -5.688 1.00 92.44 115 ARG A CA 1
ATOM 956 C C . ARG A 1 115 ? 4.879 -11.839 -7.106 1.00 92.44 115 ARG A C 1
ATOM 958 O O . ARG A 1 115 ? 4.022 -12.088 -7.945 1.00 92.44 115 ARG A O 1
ATOM 965 N N . ASP A 1 116 ? 6.187 -11.856 -7.381 1.00 92.12 116 ASP A N 1
ATOM 966 C CA . ASP A 1 116 ? 6.718 -11.957 -8.746 1.00 92.12 116 ASP A CA 1
ATOM 967 C C . ASP A 1 116 ? 6.527 -13.374 -9.331 1.00 92.12 116 ASP A C 1
ATOM 969 O O . ASP A 1 116 ? 6.818 -13.626 -10.500 1.00 92.12 116 ASP A O 1
ATOM 973 N N . ARG A 1 117 ? 5.994 -14.311 -8.529 1.00 91.12 117 ARG A N 1
ATOM 974 C CA . ARG A 1 117 ? 5.501 -15.617 -8.987 1.00 91.12 117 ARG A CA 1
ATOM 975 C C . ARG A 1 117 ? 4.224 -15.512 -9.816 1.00 91.12 117 ARG A C 1
ATOM 977 O O . ARG A 1 117 ? 4.027 -16.341 -10.698 1.00 91.12 117 ARG A O 1
ATOM 984 N N . ASP A 1 118 ? 3.386 -14.516 -9.540 1.00 92.62 118 ASP A N 1
ATOM 985 C CA . ASP A 1 118 ? 2.053 -14.372 -10.140 1.00 92.62 118 ASP A CA 1
ATOM 986 C C . ASP A 1 118 ? 1.835 -12.990 -10.774 1.00 92.62 118 ASP A C 1
ATOM 988 O O . ASP A 1 118 ? 1.018 -12.839 -11.685 1.00 92.62 118 ASP A O 1
ATOM 992 N N . LEU A 1 119 ? 2.577 -11.980 -10.324 1.00 95.44 119 LEU A N 1
ATOM 993 C CA . LEU A 1 119 ? 2.512 -10.603 -10.791 1.00 95.44 119 LEU A CA 1
ATOM 994 C C . LEU A 1 119 ? 3.795 -10.210 -11.526 1.00 95.44 119 LEU A C 1
ATOM 996 O O . LEU A 1 119 ? 4.861 -10.795 -11.349 1.00 95.44 119 LEU A O 1
ATOM 1000 N N . TYR A 1 120 ? 3.684 -9.181 -12.352 1.00 95.56 120 TYR A N 1
ATOM 1001 C CA . TYR A 1 120 ? 4.813 -8.491 -12.951 1.00 95.56 120 TYR A CA 1
ATOM 1002 C C . TYR A 1 120 ? 4.708 -7.008 -12.647 1.00 95.56 120 TYR A C 1
ATOM 1004 O O . TYR A 1 120 ? 3.671 -6.396 -12.911 1.00 95.56 120 TYR A O 1
ATOM 1012 N N . PHE A 1 121 ? 5.795 -6.455 -12.114 1.00 95.94 121 PHE A N 1
ATOM 1013 C CA . PHE A 1 121 ? 5.933 -5.036 -11.833 1.00 95.94 121 PHE A CA 1
ATOM 1014 C C . PHE A 1 121 ? 6.979 -4.398 -12.755 1.00 95.94 121 PHE A C 1
ATOM 1016 O O . PHE A 1 121 ? 8.127 -4.842 -12.798 1.00 95.94 121 PHE A O 1
ATOM 1023 N N . ASP A 1 122 ? 6.599 -3.325 -13.449 1.00 95.88 122 ASP A N 1
ATOM 1024 C CA . ASP A 1 122 ? 7.493 -2.494 -14.255 1.00 95.88 122 ASP A CA 1
ATOM 1025 C C . ASP A 1 122 ? 7.488 -1.049 -13.753 1.00 95.88 122 ASP A C 1
ATOM 1027 O O . ASP A 1 122 ? 6.634 -0.226 -14.094 1.00 95.88 122 ASP A O 1
ATOM 1031 N N . CYS A 1 123 ? 8.513 -0.727 -12.966 1.00 97.00 123 CYS A N 1
ATOM 1032 C CA . CYS A 1 123 ? 8.744 0.613 -12.440 1.00 97.00 123 CYS A CA 1
ATOM 1033 C C . CYS A 1 123 ? 8.853 1.684 -13.537 1.00 97.00 123 CYS A C 1
ATOM 1035 O O . CYS A 1 123 ? 8.514 2.841 -13.289 1.00 97.00 123 CYS A O 1
ATOM 1037 N N . SER A 1 124 ? 9.273 1.320 -14.758 1.00 96.69 124 SER A N 1
ATOM 1038 C CA . SER A 1 124 ? 9.392 2.272 -15.869 1.00 96.69 124 SER A CA 1
ATOM 1039 C C . SER A 1 124 ? 8.055 2.840 -16.340 1.00 96.69 124 SER A C 1
ATOM 1041 O O . SER A 1 124 ? 8.023 3.838 -17.061 1.00 96.69 124 SER A O 1
ATOM 1043 N N . LYS A 1 125 ? 6.951 2.218 -15.912 1.00 96.75 125 LYS A N 1
ATOM 1044 C CA . LYS A 1 125 ? 5.577 2.620 -16.216 1.00 96.75 125 LYS A CA 1
ATOM 1045 C C . LYS A 1 125 ? 4.938 3.469 -15.123 1.00 96.75 125 LYS A C 1
ATOM 1047 O O . LYS A 1 125 ? 3.787 3.872 -15.276 1.00 96.75 125 LYS A O 1
ATOM 1052 N N . LEU A 1 126 ? 5.649 3.746 -14.030 1.00 96.94 126 LEU A N 1
ATOM 1053 C CA . LEU A 1 126 ? 5.153 4.619 -12.972 1.00 96.94 126 LEU A CA 1
ATOM 1054 C C . LEU A 1 126 ? 5.220 6.091 -13.377 1.00 96.94 126 LEU A C 1
ATOM 1056 O O . LEU A 1 126 ? 6.166 6.543 -14.028 1.00 96.94 126 LEU A O 1
ATOM 1060 N N . GLN A 1 127 ? 4.232 6.862 -12.927 1.00 95.81 127 GLN A N 1
ATOM 1061 C CA . GLN A 1 127 ? 4.284 8.317 -12.987 1.00 95.81 127 GLN A CA 1
ATOM 1062 C C . GLN A 1 127 ? 5.552 8.824 -12.281 1.00 95.81 127 GLN A C 1
ATOM 1064 O O . GLN A 1 127 ? 5.864 8.393 -11.172 1.00 95.81 127 GLN A O 1
ATOM 1069 N N . GLY A 1 128 ? 6.270 9.750 -12.920 1.00 95.50 128 GLY A N 1
ATOM 1070 C CA . GLY A 1 128 ? 7.505 10.324 -12.382 1.00 95.50 128 GLY A CA 1
ATOM 1071 C C . GLY A 1 128 ? 8.772 9.517 -12.682 1.00 95.50 128 GLY A C 1
ATOM 1072 O O . GLY A 1 128 ? 9.858 9.961 -12.320 1.00 95.50 128 GLY A O 1
ATOM 1073 N N . TYR A 1 129 ? 8.678 8.350 -13.338 1.00 97.50 129 TYR A N 1
ATOM 1074 C CA . TYR A 1 129 ? 9.854 7.518 -13.610 1.00 97.50 129 TYR A CA 1
ATOM 1075 C C . TYR A 1 129 ? 10.897 8.220 -14.488 1.00 97.50 129 TYR A C 1
ATOM 1077 O O . TYR A 1 129 ? 12.093 8.125 -14.213 1.00 97.50 129 TYR A O 1
ATOM 1085 N N . ILE A 1 130 ? 10.470 8.908 -15.555 1.00 97.19 130 ILE A N 1
ATOM 1086 C CA . ILE A 1 130 ? 11.391 9.578 -16.487 1.00 97.19 130 ILE A CA 1
ATOM 1087 C C . ILE A 1 130 ? 12.139 10.693 -15.755 1.00 97.19 130 ILE A C 1
ATOM 1089 O O . ILE A 1 130 ? 13.367 10.755 -15.813 1.00 97.19 130 ILE A O 1
ATOM 1093 N N . GLU A 1 131 ? 11.410 11.515 -15.007 1.00 97.62 131 GLU A N 1
ATOM 1094 C CA . GLU A 1 131 ? 11.952 12.598 -14.196 1.00 97.62 131 GLU A CA 1
ATOM 1095 C C . GLU A 1 131 ? 12.911 12.062 -13.129 1.00 97.62 131 GLU A C 1
ATOM 1097 O O . GLU A 1 131 ? 14.010 12.592 -12.963 1.00 97.62 131 GLU A O 1
ATOM 1102 N N . ALA A 1 132 ? 12.541 10.975 -12.448 1.00 97.75 132 ALA A N 1
ATOM 1103 C CA . ALA A 1 132 ? 13.373 10.338 -11.436 1.00 97.75 132 ALA A CA 1
ATOM 1104 C C . ALA A 1 132 ? 14.661 9.757 -12.030 1.00 97.75 132 ALA A C 1
ATOM 1106 O O . ALA A 1 132 ? 15.744 9.952 -11.476 1.00 97.75 132 ALA A O 1
ATOM 1107 N N . ARG A 1 133 ? 14.565 9.078 -13.178 1.00 98.06 133 ARG A N 1
ATOM 1108 C CA . ARG A 1 133 ? 15.715 8.532 -13.910 1.00 98.06 133 ARG A CA 1
ATOM 1109 C C . ARG A 1 133 ? 16.693 9.638 -14.285 1.00 98.06 133 ARG A C 1
ATOM 1111 O O . ARG A 1 133 ? 17.887 9.495 -14.031 1.00 98.06 133 ARG A O 1
ATOM 1118 N N . ASP A 1 134 ? 16.193 10.715 -14.882 1.00 98.19 134 ASP A N 1
ATOM 1119 C CA . ASP A 1 134 ? 17.027 11.813 -15.370 1.00 98.19 134 ASP A CA 1
ATOM 1120 C C . ASP A 1 134 ? 17.642 12.598 -14.203 1.00 98.19 134 ASP A C 1
ATOM 1122 O O . ASP A 1 134 ? 18.822 12.941 -14.247 1.00 98.19 134 ASP A O 1
ATOM 1126 N N . THR A 1 135 ? 16.889 12.782 -13.115 1.00 98.19 135 THR A N 1
ATOM 1127 C CA . THR A 1 135 ? 17.388 13.395 -11.875 1.00 98.19 135 THR A CA 1
ATOM 1128 C C . THR A 1 135 ? 18.510 12.561 -11.257 1.00 98.19 135 THR A C 1
ATOM 1130 O O . THR A 1 135 ? 19.580 13.090 -10.979 1.00 98.19 135 THR A O 1
ATOM 1133 N N . ILE A 1 136 ? 18.330 11.246 -11.097 1.00 98.06 136 ILE A N 1
ATOM 1134 C CA . ILE A 1 136 ? 19.388 10.367 -10.568 1.00 98.06 136 ILE A CA 1
ATOM 1135 C C . ILE A 1 136 ? 20.625 10.389 -11.478 1.00 98.06 136 ILE A C 1
ATOM 1137 O O . ILE A 1 136 ? 21.749 10.454 -10.988 1.00 98.06 136 ILE A O 1
ATOM 1141 N N . ALA A 1 137 ? 20.439 10.369 -12.801 1.00 98.00 137 ALA A N 1
ATOM 1142 C CA . ALA A 1 137 ? 21.546 10.416 -13.756 1.00 98.00 137 ALA A CA 1
ATOM 1143 C C . ALA A 1 137 ? 22.336 11.737 -13.696 1.00 98.00 137 ALA A C 1
ATOM 1145 O O . ALA A 1 137 ? 23.548 11.733 -13.910 1.00 98.00 137 ALA A O 1
ATOM 1146 N N . ALA A 1 138 ? 21.669 12.850 -13.384 1.00 98.12 138 ALA A N 1
ATOM 1147 C CA . ALA A 1 138 ? 22.303 14.151 -13.181 1.00 98.12 138 ALA A CA 1
ATOM 1148 C C . ALA A 1 138 ? 23.060 14.266 -11.842 1.00 98.12 138 ALA A C 1
ATOM 1150 O O . ALA A 1 138 ? 23.881 15.172 -11.698 1.00 98.12 138 ALA A O 1
ATOM 1151 N N . HIS A 1 139 ? 22.820 13.345 -10.901 1.00 97.88 139 HIS A N 1
ATOM 1152 C CA . HIS A 1 139 ? 23.369 13.349 -9.543 1.00 97.88 139 HIS A CA 1
ATOM 1153 C C . HIS A 1 139 ? 24.150 12.059 -9.205 1.00 97.88 139 HIS A C 1
ATOM 1155 O O . HIS A 1 139 ? 23.773 11.305 -8.298 1.00 97.88 139 HIS A O 1
ATOM 1161 N N . PRO A 1 140 ? 25.263 11.762 -9.907 1.00 96.75 140 PRO A N 1
ATOM 1162 C CA . PRO A 1 140 ? 26.047 10.546 -9.673 1.00 96.75 140 PRO A CA 1
ATOM 1163 C C . PRO A 1 140 ? 26.607 10.441 -8.243 1.00 96.75 140 PRO A C 1
ATOM 1165 O O . PRO A 1 140 ? 26.862 9.338 -7.756 1.00 96.75 140 PRO A O 1
ATOM 1168 N N . GLU A 1 141 ? 26.775 11.564 -7.540 1.00 97.75 141 GLU A N 1
ATOM 1169 C CA . GLU A 1 141 ? 27.229 11.623 -6.150 1.00 97.75 141 GLU A CA 1
ATOM 1170 C C . GLU A 1 141 ? 26.250 10.993 -5.148 1.00 97.75 141 GLU A C 1
ATOM 1172 O O . GLU A 1 141 ? 26.639 10.706 -4.017 1.00 97.75 141 GLU A O 1
ATOM 1177 N N . TRP A 1 142 ? 24.994 10.750 -5.537 1.00 97.25 142 TRP A N 1
ATOM 1178 C CA . TRP A 1 142 ? 24.020 10.065 -4.683 1.00 97.25 142 TRP A CA 1
ATOM 1179 C C . TRP A 1 142 ? 24.320 8.573 -4.506 1.00 97.25 142 TRP A C 1
ATOM 1181 O O . TRP A 1 142 ? 23.861 7.979 -3.532 1.00 97.25 142 TRP A O 1
ATOM 1191 N N . GLY A 1 143 ? 25.110 7.973 -5.402 1.00 97.19 143 GLY A N 1
ATOM 1192 C CA . GLY A 1 143 ? 25.621 6.610 -5.238 1.00 97.19 143 GLY A CA 1
ATOM 1193 C C . GLY A 1 143 ? 24.594 5.493 -5.447 1.00 97.19 143 GLY A C 1
ATOM 1194 O O . GLY A 1 143 ? 24.839 4.365 -5.022 1.00 97.19 143 GLY A O 1
ATOM 1195 N N . PHE A 1 144 ? 23.460 5.772 -6.096 1.00 97.44 144 PHE A N 1
ATOM 1196 C CA . PHE A 1 144 ? 22.470 4.759 -6.469 1.00 97.44 144 PHE A CA 1
ATOM 1197 C C . PHE A 1 144 ? 21.905 4.983 -7.874 1.00 97.44 144 PHE A C 1
ATOM 1199 O O . PHE A 1 144 ? 22.004 6.061 -8.451 1.00 97.44 144 PHE A O 1
ATOM 1206 N N . THR A 1 145 ? 21.315 3.930 -8.432 1.00 97.56 145 THR A N 1
ATOM 1207 C CA . THR A 1 145 ? 20.709 3.895 -9.769 1.00 97.56 145 THR A CA 1
ATOM 1208 C C . THR A 1 145 ? 19.186 3.975 -9.699 1.00 97.56 145 THR A C 1
ATOM 1210 O O . THR A 1 145 ? 18.586 3.682 -8.664 1.00 97.56 145 THR A O 1
ATOM 1213 N N . ILE A 1 146 ? 18.536 4.276 -10.829 1.00 97.50 146 ILE A N 1
ATOM 1214 C CA . ILE A 1 146 ? 17.069 4.207 -10.929 1.00 97.50 146 ILE A CA 1
ATOM 1215 C C . ILE A 1 146 ? 16.530 2.810 -10.592 1.00 97.50 146 ILE A C 1
ATOM 1217 O O . ILE A 1 146 ? 15.516 2.697 -9.915 1.00 97.50 146 ILE A O 1
ATOM 1221 N N . LYS A 1 147 ? 17.245 1.740 -10.971 1.00 96.38 147 LYS A N 1
ATOM 1222 C CA . LYS A 1 147 ? 16.861 0.366 -10.625 1.00 96.38 147 LYS A CA 1
ATOM 1223 C C . LYS A 1 147 ? 16.820 0.168 -9.106 1.00 96.38 147 LYS A C 1
ATOM 1225 O O . LYS A 1 147 ? 15.836 -0.336 -8.583 1.00 96.38 147 LYS A O 1
ATOM 1230 N N . GLN A 1 148 ? 17.854 0.624 -8.398 1.00 96.19 148 GLN A N 1
ATOM 1231 C CA . GLN A 1 148 ? 17.887 0.552 -6.934 1.00 96.19 148 GLN A CA 1
ATOM 1232 C C . GLN A 1 148 ? 16.794 1.416 -6.294 1.00 96.19 148 GLN A C 1
ATOM 1234 O O . GLN A 1 148 ? 16.234 1.024 -5.276 1.00 96.19 148 GLN A O 1
ATOM 1239 N N . ALA A 1 149 ? 16.457 2.564 -6.891 1.00 95.88 149 ALA A N 1
ATOM 1240 C CA . ALA A 1 149 ? 15.334 3.378 -6.434 1.00 95.88 149 ALA A CA 1
ATOM 1241 C C . ALA A 1 149 ? 13.984 2.659 -6.598 1.00 95.88 149 ALA A C 1
ATOM 1243 O O . ALA A 1 149 ? 13.167 2.710 -5.686 1.00 95.88 149 ALA A O 1
ATOM 1244 N N . CYS A 1 150 ? 13.780 1.935 -7.701 1.00 95.50 150 CYS A N 1
ATOM 1245 C CA . CYS A 1 150 ? 12.583 1.125 -7.951 1.00 95.50 150 CYS A CA 1
ATOM 1246 C C . CYS A 1 150 ? 12.416 -0.063 -6.990 1.00 95.50 150 CYS A C 1
ATOM 1248 O O . CYS A 1 150 ? 11.299 -0.508 -6.751 1.00 95.50 150 CYS A O 1
ATOM 1250 N N . GLU A 1 151 ? 13.518 -0.596 -6.465 1.00 92.31 151 GLU A N 1
ATOM 1251 C CA . GLU A 1 151 ? 13.527 -1.755 -5.562 1.00 92.31 151 GLU A CA 1
ATOM 1252 C C . GLU A 1 151 ? 13.536 -1.346 -4.076 1.00 92.31 151 GLU A C 1
ATOM 1254 O O . GLU A 1 151 ? 13.420 -2.197 -3.195 1.00 92.31 151 GLU A O 1
ATOM 1259 N N . SER A 1 152 ? 13.676 -0.051 -3.773 1.00 92.12 152 SER A N 1
ATOM 1260 C CA . SER A 1 152 ? 13.844 0.455 -2.411 1.00 92.12 152 SER A CA 1
ATOM 1261 C C . SER A 1 152 ? 12.655 1.281 -1.948 1.00 92.12 152 SER A C 1
ATOM 1263 O O . SER A 1 152 ? 12.259 2.252 -2.587 1.00 92.12 152 SER A O 1
ATOM 1265 N N . ARG A 1 153 ? 12.189 0.996 -0.730 1.00 89.69 153 ARG A N 1
ATOM 1266 C CA . ARG A 1 153 ? 11.188 1.825 -0.050 1.00 89.69 153 ARG A CA 1
ATOM 1267 C C . ARG A 1 153 ? 11.693 3.228 0.317 1.00 89.69 153 ARG A C 1
ATOM 1269 O O . ARG A 1 153 ? 10.893 4.111 0.601 1.00 89.69 153 ARG A O 1
ATOM 1276 N N . TYR A 1 154 ? 13.009 3.438 0.327 1.00 92.56 154 TYR A N 1
ATOM 1277 C CA . TYR A 1 154 ? 13.624 4.653 0.871 1.00 92.56 154 TYR A CA 1
ATOM 1278 C C . TYR A 1 154 ? 14.301 5.514 -0.191 1.00 92.56 154 TYR A C 1
ATOM 1280 O O . TYR A 1 154 ? 14.261 6.739 -0.109 1.00 92.56 154 TYR A O 1
ATOM 1288 N N . LEU A 1 155 ? 14.956 4.907 -1.185 1.00 95.19 155 LEU A N 1
ATOM 1289 C CA . LEU A 1 155 ? 15.826 5.664 -2.089 1.00 95.19 155 LEU A CA 1
ATOM 1290 C C . LEU A 1 155 ? 15.053 6.675 -2.944 1.00 95.19 155 LEU A C 1
ATOM 1292 O O . LEU A 1 155 ? 15.526 7.802 -3.085 1.00 95.19 155 LEU A O 1
ATOM 1296 N N . GLY A 1 156 ? 13.853 6.325 -3.425 1.00 93.12 156 GLY A N 1
ATOM 1297 C CA . GLY A 1 156 ? 13.007 7.218 -4.232 1.00 93.12 156 GLY A CA 1
ATOM 1298 C C . GLY A 1 156 ? 12.605 8.518 -3.524 1.00 93.12 156 GLY A C 1
ATOM 1299 O O . GLY A 1 156 ? 12.425 9.546 -4.172 1.00 93.12 156 GLY A O 1
ATOM 1300 N N . THR A 1 157 ? 12.535 8.515 -2.191 1.00 93.62 157 THR A N 1
ATOM 1301 C CA . THR A 1 157 ? 12.164 9.682 -1.366 1.00 93.62 157 THR A CA 1
ATOM 1302 C C . THR A 1 157 ? 13.324 10.221 -0.528 1.00 93.62 157 THR A C 1
ATOM 1304 O O . THR A 1 157 ? 13.163 11.186 0.214 1.00 93.62 157 THR A O 1
ATOM 1307 N N . SER A 1 158 ? 14.521 9.644 -0.672 1.00 94.44 158 SER A N 1
ATOM 1308 C CA . SER A 1 158 ? 15.706 10.011 0.115 1.00 94.44 158 SER A CA 1
ATOM 1309 C C . SER A 1 158 ? 16.230 11.423 -0.164 1.00 94.44 158 SER A C 1
ATOM 1311 O O . SER A 1 158 ? 17.011 11.961 0.627 1.00 94.44 158 SER A O 1
ATOM 1313 N N . LYS A 1 159 ? 15.828 12.017 -1.294 1.00 94.31 159 LYS A N 1
ATOM 1314 C CA . LYS A 1 159 ? 16.206 13.361 -1.739 1.00 94.31 159 LYS A CA 1
ATOM 1315 C C . LYS A 1 159 ? 14.954 14.161 -2.048 1.00 94.31 159 LYS A C 1
ATOM 1317 O O . LYS A 1 159 ? 14.035 13.663 -2.700 1.00 94.31 159 LYS A O 1
ATOM 1322 N N . LYS A 1 160 ? 14.949 15.421 -1.614 1.00 91.94 160 LYS A N 1
ATOM 1323 C CA . LYS A 1 160 ? 13.826 16.339 -1.825 1.00 91.94 160 LYS A CA 1
ATOM 1324 C C . LYS A 1 160 ? 13.581 16.581 -3.316 1.00 91.94 160 LYS A C 1
ATOM 1326 O O . LYS A 1 160 ? 12.437 16.713 -3.732 1.00 91.94 160 LYS A O 1
ATOM 1331 N N . GLU A 1 161 ? 14.655 16.632 -4.095 1.00 93.62 161 GLU A N 1
ATOM 1332 C CA . GLU A 1 161 ? 14.654 16.855 -5.538 1.00 93.62 161 GLU A CA 1
ATOM 1333 C C . GLU A 1 161 ? 14.149 15.638 -6.323 1.00 93.62 161 GLU A C 1
ATOM 1335 O O . GLU A 1 161 ? 13.609 15.812 -7.409 1.00 93.62 161 GLU A O 1
ATOM 1340 N N . LEU A 1 162 ? 14.306 14.423 -5.783 1.00 94.38 162 LEU A N 1
ATOM 1341 C CA . LEU A 1 162 ? 13.912 13.188 -6.465 1.00 94.38 162 LEU A CA 1
ATOM 1342 C C . LEU A 1 162 ? 12.408 12.922 -6.349 1.00 94.38 162 LEU A C 1
ATOM 1344 O O . LEU A 1 162 ? 11.759 12.653 -7.353 1.00 94.38 162 LEU A O 1
ATOM 1348 N N . ASN A 1 163 ? 11.869 12.991 -5.126 1.00 89.81 163 ASN A N 1
ATOM 1349 C CA . ASN A 1 163 ? 10.444 12.830 -4.803 1.00 89.81 163 ASN A CA 1
ATOM 1350 C C . ASN A 1 163 ? 9.700 11.720 -5.591 1.00 89.81 163 ASN A C 1
ATOM 1352 O O . ASN A 1 163 ? 8.560 11.902 -6.017 1.00 89.81 163 ASN A O 1
ATOM 1356 N N . PHE A 1 164 ? 10.330 10.558 -5.777 1.00 95.44 164 PHE A N 1
ATOM 1357 C CA . PHE A 1 164 ? 9.770 9.421 -6.508 1.00 95.44 164 PHE A CA 1
ATOM 1358 C C . PHE A 1 164 ? 9.116 8.425 -5.543 1.00 95.44 164 PHE A C 1
ATOM 1360 O O . PHE A 1 164 ? 9.562 7.289 -5.371 1.00 95.44 164 PHE A O 1
ATOM 1367 N N . TRP A 1 165 ? 8.075 8.884 -4.847 1.00 93.31 165 TRP A N 1
ATOM 1368 C CA . TRP A 1 165 ? 7.384 8.105 -3.814 1.00 93.31 165 TRP A CA 1
ATOM 1369 C C . TRP A 1 165 ? 6.565 6.943 -4.388 1.00 93.31 165 TRP A C 1
ATOM 1371 O O . TRP A 1 165 ? 6.394 5.934 -3.710 1.00 93.31 165 TRP A O 1
ATOM 1381 N N . GLN A 1 166 ? 6.128 7.029 -5.649 1.00 95.00 166 GLN A N 1
ATOM 1382 C CA . GLN A 1 166 ? 5.370 5.968 -6.314 1.00 95.00 166 GLN A CA 1
ATOM 1383 C C . GLN A 1 166 ? 6.152 4.650 -6.347 1.00 95.00 166 GLN A C 1
ATOM 1385 O O . GLN A 1 166 ? 5.555 3.594 -6.192 1.00 95.00 166 GLN A O 1
ATOM 1390 N N . ALA A 1 167 ? 7.481 4.689 -6.503 1.00 94.00 167 ALA A N 1
ATOM 1391 C CA . ALA A 1 167 ? 8.308 3.483 -6.452 1.00 94.00 167 ALA A CA 1
ATOM 1392 C C . ALA A 1 167 ? 8.285 2.810 -5.071 1.00 94.00 167 ALA A C 1
ATOM 1394 O O . ALA A 1 167 ? 8.239 1.584 -4.984 1.00 94.00 167 ALA A O 1
ATOM 1395 N N . ALA A 1 168 ? 8.255 3.596 -3.991 1.00 90.88 168 ALA A N 1
ATOM 1396 C CA . ALA A 1 168 ? 8.216 3.064 -2.631 1.00 90.88 168 ALA A CA 1
ATOM 1397 C C . ALA A 1 168 ? 6.925 2.271 -2.352 1.00 90.88 168 ALA A C 1
ATOM 1399 O O . ALA A 1 168 ? 6.966 1.277 -1.628 1.00 90.88 168 ALA A O 1
ATOM 1400 N N . GLU A 1 169 ? 5.812 2.644 -2.991 1.00 92.25 169 GLU A N 1
ATOM 1401 C CA . GLU A 1 169 ? 4.523 1.934 -2.923 1.00 92.25 169 GLU A CA 1
ATOM 1402 C C . GLU A 1 169 ? 4.539 0.559 -3.611 1.00 92.25 169 GLU A C 1
ATOM 1404 O O . GLU A 1 169 ? 3.653 -0.267 -3.384 1.00 92.25 169 GLU A O 1
ATOM 1409 N N . TYR A 1 170 ? 5.566 0.268 -4.407 1.00 94.69 170 TYR A N 1
ATOM 1410 C CA . TYR A 1 170 ? 5.771 -1.025 -5.064 1.00 94.69 170 TYR A CA 1
ATOM 1411 C C . TYR A 1 170 ? 7.025 -1.752 -4.577 1.00 94.69 170 TYR A C 1
ATOM 1413 O O . TYR A 1 170 ? 7.333 -2.838 -5.070 1.00 94.69 170 TYR A O 1
ATOM 1421 N N . ALA A 1 171 ? 7.753 -1.211 -3.601 1.00 91.44 171 ALA A N 1
ATOM 1422 C CA . ALA A 1 171 ? 8.851 -1.940 -2.986 1.00 91.44 171 ALA A CA 1
ATOM 1423 C C . ALA A 1 171 ? 8.312 -3.191 -2.271 1.00 91.44 171 ALA A C 1
ATOM 1425 O O . ALA A 1 171 ? 7.271 -3.151 -1.612 1.00 91.44 171 ALA A O 1
ATOM 1426 N N . LEU A 1 172 ? 9.023 -4.310 -2.414 1.00 90.62 172 LEU A N 1
ATOM 1427 C CA . LEU A 1 172 ? 8.708 -5.531 -1.677 1.00 90.62 172 LEU A CA 1
ATOM 1428 C C . LEU A 1 172 ? 8.923 -5.290 -0.181 1.00 90.62 172 LEU A C 1
ATOM 1430 O O . LEU A 1 172 ? 9.924 -4.685 0.217 1.00 90.62 172 LEU A O 1
ATOM 1434 N N . HIS A 1 173 ? 8.024 -5.793 0.664 1.00 81.00 173 HIS A N 1
ATOM 1435 C CA . HIS A 1 173 ? 8.316 -5.860 2.091 1.00 81.00 173 HIS A CA 1
ATOM 1436 C C . HIS A 1 173 ? 9.368 -6.935 2.341 1.00 81.00 173 HIS A C 1
ATOM 1438 O O . HIS A 1 173 ? 9.324 -8.022 1.772 1.00 81.00 173 HIS A O 1
ATOM 1444 N N . THR A 1 174 ? 10.290 -6.646 3.252 1.00 66.50 174 THR A N 1
ATOM 1445 C CA . THR A 1 174 ? 11.360 -7.563 3.666 1.00 66.50 174 THR A CA 1
ATOM 1446 C C . THR A 1 174 ? 10.873 -8.688 4.585 1.00 66.50 174 THR A C 1
ATOM 1448 O O . THR A 1 174 ? 11.696 -9.423 5.123 1.00 66.50 174 THR A O 1
ATOM 1451 N N . VAL A 1 175 ? 9.560 -8.800 4.819 1.00 62.00 175 VAL A N 1
ATOM 1452 C CA . VAL A 1 175 ? 8.984 -9.872 5.638 1.00 62.00 175 VAL A CA 1
ATOM 1453 C C . VAL A 1 175 ? 8.885 -11.161 4.824 1.00 62.00 175 VAL A C 1
ATOM 1455 O O . VAL A 1 175 ? 8.470 -11.147 3.667 1.00 62.00 175 VAL A O 1
ATOM 1458 N N . ASP A 1 176 ? 9.319 -12.261 5.434 1.00 59.47 176 ASP A N 1
ATOM 1459 C CA . ASP A 1 176 ? 9.464 -13.568 4.796 1.00 59.47 176 ASP A CA 1
ATOM 1460 C C . ASP A 1 176 ? 8.138 -14.353 4.689 1.00 59.47 176 ASP A C 1
ATOM 1462 O O . ASP A 1 176 ? 7.044 -13.870 5.002 1.00 59.47 176 ASP A O 1
ATOM 1466 N N . GLU A 1 177 ? 8.251 -15.614 4.269 1.00 60.00 177 GLU A N 1
ATOM 1467 C CA . GLU A 1 177 ? 7.151 -16.564 4.090 1.00 60.00 177 GLU A CA 1
ATOM 1468 C C . GLU A 1 177 ? 6.250 -16.723 5.326 1.00 60.00 177 GLU A C 1
ATOM 1470 O O . GLU A 1 177 ? 5.051 -16.979 5.169 1.00 60.00 177 GLU A O 1
ATOM 1475 N N . SER A 1 178 ? 6.753 -16.479 6.543 1.00 59.00 178 SER A N 1
ATOM 1476 C CA . SER A 1 178 ? 5.949 -16.559 7.771 1.00 59.00 178 SER A CA 1
ATOM 1477 C C . SER A 1 178 ? 4.772 -15.578 7.781 1.00 59.00 178 SER A C 1
ATOM 1479 O O . SER A 1 178 ? 3.734 -15.887 8.363 1.00 59.00 178 SER A O 1
ATOM 1481 N N . HIS A 1 179 ? 4.886 -14.455 7.064 1.00 64.75 179 HIS A N 1
ATOM 1482 C CA . HIS A 1 179 ? 3.846 -13.425 6.966 1.00 64.75 179 HIS A CA 1
ATOM 1483 C C . HIS A 1 179 ? 2.860 -13.669 5.816 1.00 64.75 179 HIS A C 1
ATOM 1485 O O . HIS A 1 179 ? 1.751 -13.144 5.834 1.00 64.75 179 HIS A O 1
ATOM 1491 N N . SER A 1 180 ? 3.223 -14.510 4.840 1.00 69.50 180 SER A N 1
ATOM 1492 C CA . SER A 1 180 ? 2.268 -15.053 3.855 1.00 69.50 180 SER A CA 1
ATOM 1493 C C . SER A 1 180 ? 1.426 -16.194 4.428 1.00 69.50 180 SER A C 1
ATOM 1495 O O . SER A 1 180 ? 0.427 -16.619 3.842 1.00 69.50 180 SER A O 1
ATOM 1497 N N . TYR A 1 181 ? 1.856 -16.732 5.574 1.00 71.38 181 TYR A N 1
ATOM 1498 C CA . TYR A 1 181 ? 1.262 -17.876 6.243 1.00 71.38 181 TYR A CA 1
ATOM 1499 C C . TYR A 1 181 ? 1.053 -19.096 5.327 1.00 71.38 181 TYR A C 1
ATOM 1501 O O . TYR A 1 181 ? 0.037 -19.796 5.458 1.00 71.38 181 TYR A O 1
ATOM 1509 N N . GLY A 1 182 ? 1.984 -19.313 4.389 1.00 68.00 182 GLY A N 1
ATOM 1510 C CA . GLY A 1 182 ? 1.977 -20.415 3.423 1.00 68.00 182 GLY A CA 1
ATOM 1511 C C . GLY A 1 182 ? 0.904 -20.310 2.334 1.00 68.00 182 GLY A C 1
ATOM 1512 O O . GLY A 1 182 ? 0.570 -21.321 1.717 1.00 68.00 182 GLY A O 1
ATOM 1513 N N . ARG A 1 183 ? 0.313 -19.128 2.121 1.00 78.25 183 ARG A N 1
ATOM 1514 C CA . ARG A 1 183 ? -0.708 -18.909 1.086 1.00 78.25 183 ARG A CA 1
ATOM 1515 C C . ARG A 1 183 ? -0.104 -18.367 -0.199 1.00 78.25 183 ARG A C 1
ATOM 1517 O O . ARG A 1 183 ? 0.892 -17.657 -0.170 1.00 78.25 183 ARG A O 1
ATOM 1524 N N . LEU A 1 184 ? -0.769 -18.645 -1.315 1.00 86.00 184 LEU A N 1
ATOM 1525 C CA . LEU A 1 184 ? -0.521 -17.955 -2.582 1.00 86.00 184 LEU A CA 1
ATOM 1526 C C . LEU A 1 184 ? -1.014 -16.499 -2.511 1.00 86.00 184 LEU A C 1
ATOM 1528 O O . LEU A 1 184 ? -1.687 -16.119 -1.548 1.00 86.00 184 LEU A O 1
ATOM 1532 N N . ILE A 1 185 ? -0.667 -15.699 -3.519 1.00 90.44 185 ILE A N 1
ATOM 1533 C CA . ILE A 1 185 ? -1.209 -14.348 -3.713 1.00 90.44 185 ILE A CA 1
ATOM 1534 C C . ILE A 1 185 ? -2.741 -14.423 -3.813 1.00 90.44 185 ILE A C 1
ATOM 1536 O O . ILE A 1 185 ? -3.280 -15.183 -4.624 1.00 90.44 185 ILE A O 1
ATOM 1540 N N . ASP A 1 186 ? -3.450 -13.615 -3.025 1.00 93.75 186 ASP A N 1
ATOM 1541 C CA . ASP A 1 186 ? -4.891 -13.423 -3.186 1.00 93.75 186 ASP A CA 1
ATOM 1542 C C . ASP A 1 186 ? -5.170 -12.281 -4.169 1.00 93.75 186 ASP A C 1
ATOM 1544 O O . ASP A 1 186 ? -5.214 -11.101 -3.824 1.00 93.75 186 ASP A O 1
ATOM 1548 N N . HIS A 1 187 ? -5.400 -12.642 -5.428 1.00 92.62 187 HIS A N 1
ATOM 1549 C CA . HIS A 1 187 ? -5.701 -11.678 -6.489 1.00 92.62 187 HIS A CA 1
ATOM 1550 C C . HIS A 1 187 ? -6.997 -10.885 -6.286 1.00 92.62 187 HIS A C 1
ATOM 1552 O O . HIS A 1 187 ? -7.190 -9.881 -6.969 1.00 92.62 187 HIS A O 1
ATOM 1558 N N . ASN A 1 188 ? -7.882 -11.329 -5.391 1.00 94.62 188 ASN A N 1
ATOM 1559 C CA . ASN A 1 188 ? -9.122 -10.635 -5.062 1.00 94.62 188 ASN A CA 1
ATOM 1560 C C . ASN A 1 188 ? -9.034 -9.893 -3.724 1.00 94.62 188 ASN A C 1
ATOM 1562 O O . ASN A 1 188 ? -10.053 -9.361 -3.279 1.00 94.62 188 ASN A O 1
ATOM 1566 N N . SER A 1 189 ? -7.862 -9.880 -3.079 1.00 96.38 189 SER A N 1
ATOM 1567 C CA . SER A 1 189 ? -7.648 -9.159 -1.830 1.00 96.38 189 SER A CA 1
ATOM 1568 C C . SER A 1 189 ? -8.055 -7.701 -1.981 1.00 96.38 189 SER A C 1
ATOM 1570 O O . SER A 1 189 ? -7.688 -7.034 -2.952 1.00 96.38 189 SER A O 1
ATOM 1572 N N . ILE A 1 190 ? -8.758 -7.178 -0.977 1.00 97.19 190 ILE A N 1
ATOM 1573 C CA . ILE A 1 190 ? -9.043 -5.747 -0.904 1.00 97.19 190 ILE A CA 1
ATOM 1574 C C . ILE A 1 190 ? -7.756 -4.917 -0.837 1.00 97.19 190 ILE A C 1
ATOM 1576 O O . ILE A 1 190 ? -7.776 -3.752 -1.214 1.00 97.19 190 ILE A O 1
ATOM 1580 N N . MET A 1 191 ? -6.637 -5.527 -0.433 1.00 96.50 191 MET A N 1
ATOM 1581 C CA . MET A 1 191 ? -5.311 -4.919 -0.320 1.00 96.50 191 MET A CA 1
ATOM 1582 C C . MET A 1 191 ? -4.503 -4.954 -1.629 1.00 96.50 191 MET A C 1
ATOM 1584 O O . MET A 1 191 ? -3.336 -4.561 -1.641 1.00 96.50 191 MET A O 1
ATOM 1588 N N . MET A 1 192 ? -5.070 -5.453 -2.728 1.00 96.50 192 MET A N 1
ATOM 1589 C CA . MET A 1 192 ? -4.412 -5.487 -4.033 1.00 96.50 192 MET A CA 1
ATOM 1590 C C . MET A 1 192 ? -4.586 -4.152 -4.768 1.00 96.50 192 MET A C 1
ATOM 1592 O O . MET A 1 192 ? -5.712 -3.704 -4.995 1.00 96.50 192 MET A O 1
ATOM 1596 N N . TYR A 1 193 ? -3.488 -3.536 -5.215 1.00 95.88 193 TYR A N 1
ATOM 1597 C CA . TYR A 1 193 ? -3.580 -2.430 -6.170 1.00 95.88 193 TYR A CA 1
ATOM 1598 C C . TYR A 1 193 ? -4.021 -2.916 -7.548 1.00 95.88 193 TYR A C 1
ATOM 1600 O O . TYR A 1 193 ? -3.602 -3.966 -8.036 1.00 95.88 193 TYR A O 1
ATOM 1608 N N . SER A 1 194 ? -4.834 -2.099 -8.215 1.00 95.12 194 SER A N 1
ATOM 1609 C CA . SER A 1 194 ? -5.166 -2.330 -9.617 1.00 95.12 194 SER A CA 1
ATOM 1610 C C . SER A 1 194 ? -3.971 -2.050 -10.531 1.00 95.12 194 SER A C 1
ATOM 1612 O O . SER A 1 194 ? -3.053 -1.304 -10.183 1.00 95.12 194 SER A O 1
ATOM 1614 N N . SER A 1 195 ? -4.037 -2.549 -11.765 1.00 96.06 195 SER A N 1
ATOM 1615 C CA . SER A 1 195 ? -3.021 -2.283 -12.788 1.00 96.06 195 SER A CA 1
ATOM 1616 C C . SER A 1 195 ? -2.812 -0.802 -13.108 1.00 96.06 195 SER A C 1
ATOM 1618 O O . SER A 1 195 ? -1.774 -0.443 -13.651 1.00 96.06 195 SER A O 1
ATOM 1620 N N . TRP A 1 1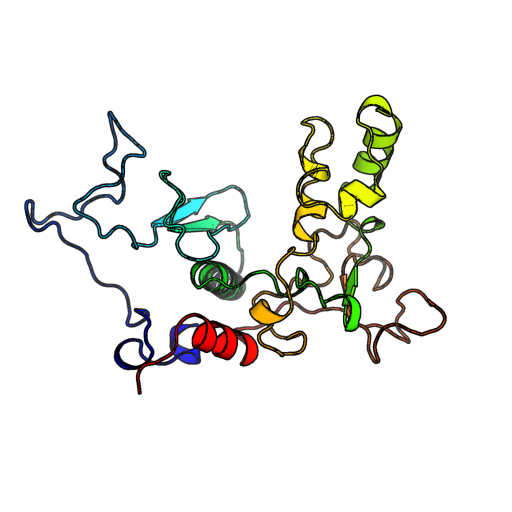96 ? -3.780 0.065 -12.808 1.00 94.50 196 TRP A N 1
ATOM 1621 C CA . TRP A 1 196 ? -3.715 1.494 -13.131 1.00 94.50 196 TRP A CA 1
ATOM 1622 C C . TRP A 1 196 ? -3.127 2.342 -12.006 1.00 94.50 196 TRP A C 1
ATOM 1624 O O . TRP A 1 196 ? -2.856 3.526 -12.220 1.00 94.50 196 TRP A O 1
ATOM 1634 N N . ALA A 1 197 ? -2.933 1.770 -10.816 1.00 93.19 197 ALA A N 1
ATOM 1635 C CA . ALA A 1 197 ? -2.413 2.504 -9.674 1.00 93.19 197 ALA A CA 1
ATOM 1636 C C . ALA A 1 197 ? -1.034 3.098 -10.006 1.00 93.19 197 ALA A C 1
ATOM 1638 O O . ALA A 1 197 ? -0.083 2.380 -10.314 1.00 93.19 197 ALA A O 1
ATOM 1639 N N . ASN A 1 198 ? -0.928 4.428 -9.943 1.00 94.38 198 ASN A N 1
ATOM 1640 C CA . ASN A 1 198 ? 0.288 5.195 -10.238 1.00 94.38 198 ASN A CA 1
ATOM 1641 C C . ASN A 1 198 ? 0.847 5.034 -11.667 1.00 94.38 198 ASN A C 1
ATOM 1643 O O . ASN A 1 198 ? 2.010 5.366 -11.904 1.00 94.38 198 ASN A O 1
ATOM 1647 N N . ALA A 1 199 ? 0.054 4.545 -12.624 1.00 95.44 199 ALA A N 1
ATOM 1648 C CA . ALA A 1 199 ? 0.494 4.407 -14.010 1.00 95.44 199 ALA A CA 1
ATOM 1649 C C . ALA A 1 199 ? 0.731 5.781 -14.663 1.00 95.44 199 ALA A C 1
ATOM 1651 O O . ALA A 1 199 ? -0.105 6.680 -14.569 1.00 95.44 199 ALA A O 1
ATOM 1652 N N . ALA A 1 200 ? 1.852 5.930 -15.371 1.00 93.56 200 ALA A N 1
ATOM 1653 C CA . ALA A 1 200 ? 2.146 7.117 -16.175 1.00 93.56 200 ALA A CA 1
ATOM 1654 C C . ALA A 1 200 ? 1.226 7.232 -17.400 1.00 93.56 200 ALA A C 1
ATOM 1656 O O . ALA A 1 200 ? 0.968 8.332 -17.884 1.00 93.56 200 ALA A O 1
ATOM 1657 N N . ASP A 1 201 ? 0.743 6.094 -17.904 1.00 89.56 201 ASP A N 1
ATOM 1658 C CA . ASP A 1 201 ? -0.036 6.007 -19.130 1.00 89.56 201 ASP A CA 1
ATOM 1659 C C . ASP A 1 201 ? -1.228 5.060 -18.960 1.00 89.56 201 ASP A C 1
ATOM 1661 O O . ASP A 1 201 ? -1.085 3.843 -18.855 1.00 89.56 201 ASP A O 1
ATOM 1665 N N . LEU A 1 202 ? -2.428 5.641 -18.948 1.00 83.56 202 LEU A N 1
ATOM 1666 C CA . LEU A 1 202 ? -3.681 4.912 -18.758 1.00 83.56 202 LEU A CA 1
ATOM 1667 C C . LEU A 1 202 ? -4.310 4.433 -20.078 1.00 83.56 202 LEU A C 1
ATOM 1669 O O . LEU A 1 202 ? -5.306 3.710 -20.040 1.00 83.56 202 LEU A O 1
ATOM 1673 N N . MET A 1 203 ? -3.790 4.850 -21.239 1.00 79.31 203 MET A N 1
ATOM 1674 C CA . MET A 1 203 ? -4.494 4.717 -22.524 1.00 79.31 203 MET A CA 1
ATOM 1675 C C . MET A 1 203 ? -3.919 3.641 -23.451 1.00 79.31 203 MET A C 1
ATOM 1677 O O . MET A 1 203 ? -4.638 3.152 -24.321 1.00 79.31 203 MET A O 1
ATOM 1681 N N . HIS A 1 204 ? -2.661 3.232 -23.272 1.00 79.25 204 HIS A N 1
ATOM 1682 C CA . HIS A 1 204 ? -1.945 2.406 -24.256 1.00 79.25 2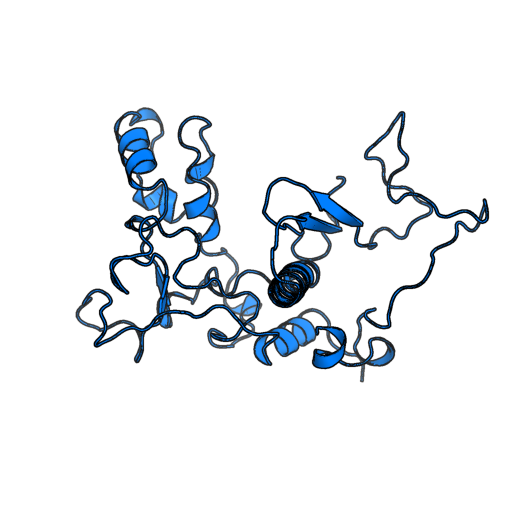04 HIS A CA 1
ATOM 1683 C C . HIS A 1 204 ? -1.834 0.915 -23.890 1.00 79.25 204 HIS A C 1
ATOM 1685 O O . HIS A 1 204 ? -0.861 0.248 -24.247 1.00 79.25 204 HIS A O 1
ATOM 1691 N N . GLY A 1 205 ? -2.855 0.371 -23.223 1.00 82.69 205 GLY A N 1
ATOM 1692 C CA . GLY A 1 205 ? -3.020 -1.072 -23.020 1.00 82.69 205 GLY A CA 1
ATOM 1693 C C . GLY A 1 205 ? -2.082 -1.705 -21.985 1.00 82.69 205 GLY A C 1
ATOM 1694 O O . GLY A 1 205 ? -1.329 -1.029 -21.289 1.00 82.69 205 GLY A O 1
ATOM 1695 N N . LEU A 1 206 ? -2.153 -3.037 -21.879 1.00 88.25 206 LEU A N 1
ATOM 1696 C CA . LEU A 1 206 ? -1.569 -3.817 -20.779 1.00 88.25 206 LEU A CA 1
ATOM 1697 C C . LEU A 1 206 ? -0.055 -3.617 -20.612 1.00 88.25 206 LEU A C 1
ATOM 1699 O O . LEU A 1 206 ? 0.426 -3.528 -19.489 1.00 88.25 206 LEU A O 1
ATOM 1703 N N . ALA A 1 207 ? 0.685 -3.493 -21.716 1.00 87.31 207 ALA A N 1
ATOM 1704 C CA . ALA A 1 207 ? 2.145 -3.358 -21.707 1.00 87.31 207 ALA A CA 1
ATOM 1705 C C . ALA A 1 207 ? 2.658 -2.022 -21.127 1.00 87.31 207 ALA A C 1
ATOM 1707 O O . ALA A 1 207 ? 3.866 -1.842 -20.966 1.00 87.31 207 ALA A O 1
ATOM 1708 N N . ASN A 1 208 ? 1.765 -1.069 -20.850 1.00 89.81 208 ASN A N 1
ATOM 1709 C CA . ASN A 1 208 ? 2.107 0.222 -20.252 1.00 89.81 208 ASN A CA 1
ATOM 1710 C C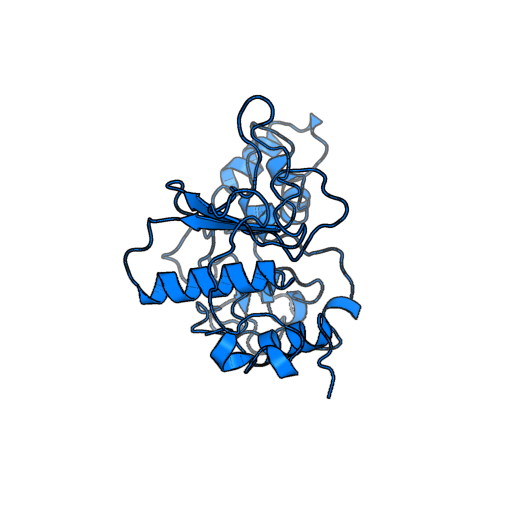 . ASN A 1 208 ? 1.613 0.371 -18.813 1.00 89.81 208 ASN A C 1
ATOM 1712 O O . ASN A 1 208 ? 1.729 1.450 -18.240 1.00 89.81 208 ASN A O 1
ATOM 1716 N N . LEU A 1 209 ? 1.096 -0.705 -18.223 1.00 95.25 209 LEU A N 1
ATOM 1717 C CA . LEU A 1 209 ? 0.643 -0.708 -16.843 1.00 95.25 209 LEU A CA 1
ATOM 1718 C C . LEU A 1 209 ? 1.787 -1.158 -15.922 1.00 95.25 209 LEU A C 1
ATOM 1720 O O . LEU A 1 209 ? 2.472 -2.131 -16.244 1.00 95.25 209 LEU A O 1
ATOM 1724 N N . PRO A 1 210 ? 2.006 -0.476 -14.783 1.00 96.44 210 PRO A N 1
ATOM 1725 C CA . PRO A 1 210 ? 3.075 -0.808 -13.849 1.00 96.44 210 PRO A CA 1
ATOM 1726 C C . PRO A 1 210 ? 2.893 -2.171 -13.204 1.00 96.44 210 PRO A C 1
ATOM 1728 O O . PRO A 1 210 ? 3.888 -2.774 -12.835 1.00 96.44 210 PRO A O 1
ATOM 1731 N N . LEU A 1 211 ? 1.662 -2.663 -13.068 1.00 96.38 211 LEU A N 1
ATOM 1732 C CA . LEU A 1 211 ? 1.381 -3.945 -12.438 1.00 96.38 211 LEU A CA 1
ATOM 1733 C C . LEU A 1 211 ? 0.437 -4.761 -13.311 1.00 96.38 211 LEU A C 1
ATOM 1735 O O . LEU A 1 211 ? -0.634 -4.288 -13.684 1.00 96.38 211 LEU A O 1
ATOM 1739 N N . VAL A 1 212 ? 0.800 -6.001 -13.614 1.00 96.50 212 VAL A N 1
ATOM 1740 C CA . VAL A 1 212 ? -0.054 -6.948 -14.346 1.00 96.50 212 VAL A CA 1
ATOM 1741 C C . VAL A 1 212 ? 0.053 -8.333 -13.725 1.00 96.50 212 VAL A C 1
ATOM 1743 O O . VAL A 1 212 ? 0.974 -8.613 -12.959 1.00 96.50 212 VAL A O 1
ATOM 1746 N N . ARG A 1 213 ? -0.891 -9.208 -14.058 1.00 95.75 213 ARG A N 1
ATOM 1747 C CA . ARG A 1 213 ? -0.917 -10.594 -13.599 1.00 95.75 213 ARG A CA 1
ATOM 1748 C C . ARG A 1 213 ? -0.540 -11.535 -14.730 1.00 95.75 213 ARG A C 1
ATOM 1750 O O . ARG A 1 213 ? -1.047 -11.407 -15.842 1.00 95.75 213 ARG A O 1
ATOM 1757 N N . TRP A 1 214 ? 0.290 -12.524 -14.435 1.00 95.62 214 TRP A N 1
ATOM 1758 C CA . TRP A 1 214 ? 0.563 -13.617 -15.356 1.00 95.62 214 TRP A CA 1
ATOM 1759 C C . TRP A 1 214 ? -0.612 -14.591 -15.420 1.00 95.62 214 TRP A C 1
ATOM 1761 O O . TRP A 1 214 ? -1.110 -15.047 -14.394 1.00 95.62 214 TRP A O 1
ATOM 1771 N N . LYS A 1 215 ? -1.009 -14.996 -16.628 1.00 94.25 215 LYS A N 1
ATOM 1772 C CA . LYS A 1 215 ? -2.062 -16.009 -16.813 1.00 94.25 215 LYS A CA 1
ATOM 1773 C C . LYS A 1 215 ? -1.614 -17.402 -16.373 1.00 94.25 215 LYS A C 1
ATOM 1775 O O . LYS A 1 215 ? -2.423 -18.171 -15.874 1.00 94.25 215 LYS A O 1
ATOM 1780 N N . ASN A 1 216 ? -0.336 -17.724 -16.589 1.00 91.81 216 ASN A N 1
ATOM 1781 C CA . ASN A 1 216 ? 0.248 -19.045 -16.330 1.00 91.81 216 ASN A CA 1
ATOM 1782 C C . ASN A 1 216 ? 1.631 -18.940 -15.653 1.00 91.81 216 ASN A C 1
ATOM 1784 O O . ASN A 1 216 ? 2.514 -19.755 -15.917 1.00 91.81 216 ASN A O 1
ATOM 1788 N N . GLY A 1 217 ? 1.830 -17.911 -14.825 1.00 91.06 217 GLY A N 1
ATOM 1789 C CA . GLY A 1 217 ? 3.135 -17.558 -14.258 1.00 91.06 217 GLY A CA 1
ATOM 1790 C C . GLY A 1 217 ? 4.105 -16.916 -15.270 1.00 91.06 217 GLY A C 1
ATOM 1791 O O . GLY A 1 217 ? 3.795 -16.831 -16.466 1.00 91.06 217 GLY A O 1
ATOM 1792 N N . PRO A 1 218 ? 5.276 -16.438 -14.804 1.00 92.12 218 PRO A N 1
ATOM 1793 C CA . PRO A 1 218 ? 6.281 -15.812 -15.649 1.00 92.12 218 PRO A CA 1
ATOM 1794 C C . PRO A 1 218 ? 6.763 -16.774 -16.740 1.00 92.12 218 PRO A C 1
ATOM 1796 O O . PRO A 1 218 ? 7.124 -17.919 -16.444 1.00 92.12 218 PRO A O 1
ATOM 1799 N N . PRO A 1 219 ? 6.813 -16.341 -18.008 1.00 91.38 219 PRO A N 1
ATOM 1800 C CA . PRO A 1 219 ? 7.261 -17.204 -19.083 1.00 91.38 219 PRO A CA 1
ATOM 1801 C C . PRO A 1 219 ? 8.769 -17.474 -18.966 1.00 91.38 219 PRO A C 1
ATOM 1803 O O . PRO A 1 219 ? 9.574 -16.576 -18.719 1.00 91.38 219 PRO A O 1
ATOM 1806 N N . SER A 1 220 ? 9.173 -18.725 -19.192 1.00 90.38 220 SER A N 1
ATOM 1807 C CA . SER A 1 220 ? 10.564 -19.183 -19.030 1.00 90.38 220 SER A CA 1
ATOM 1808 C C . SER A 1 220 ? 11.558 -18.532 -19.997 1.00 90.38 220 SER A C 1
ATOM 1810 O O . SER A 1 220 ? 12.758 -18.514 -19.734 1.00 90.38 220 SER A O 1
ATOM 1812 N N . ASN A 1 221 ? 11.072 -17.982 -21.109 1.00 88.19 221 ASN A N 1
ATOM 1813 C CA . ASN A 1 221 ? 11.867 -17.251 -22.094 1.00 88.19 221 ASN A CA 1
ATOM 1814 C C . ASN A 1 221 ? 12.031 -15.755 -21.760 1.00 88.19 221 ASN A C 1
ATOM 1816 O O . ASN A 1 221 ? 12.645 -15.036 -22.545 1.00 88.19 221 ASN A O 1
ATOM 1820 N N . GLY A 1 222 ? 11.468 -15.277 -20.642 1.00 85.38 222 GLY A N 1
ATOM 1821 C CA . GLY A 1 222 ? 11.516 -13.868 -20.248 1.00 85.38 222 GLY A CA 1
ATOM 1822 C C . GLY A 1 222 ? 10.697 -12.939 -21.147 1.00 85.38 222 GLY A C 1
ATOM 1823 O O . GLY A 1 222 ? 10.951 -11.736 -21.166 1.00 85.38 222 GLY A O 1
ATOM 1824 N N . HIS A 1 223 ? 9.743 -13.476 -21.919 1.00 89.12 223 HIS A N 1
ATOM 1825 C CA . HIS A 1 223 ? 8.854 -12.673 -22.759 1.00 89.12 223 HIS A CA 1
ATOM 1826 C C . HIS A 1 223 ? 8.078 -11.671 -21.896 1.00 89.12 223 HIS A C 1
ATOM 1828 O O . HIS A 1 223 ? 7.428 -12.056 -20.923 1.00 89.12 223 HIS A O 1
ATOM 1834 N N . ALA A 1 224 ? 8.160 -10.388 -22.250 1.00 90.94 224 ALA A N 1
ATOM 1835 C CA . ALA A 1 224 ? 7.492 -9.317 -21.517 1.00 90.94 224 ALA A CA 1
ATOM 1836 C C . ALA A 1 224 ? 5.962 -9.510 -21.506 1.00 90.94 224 ALA A C 1
ATOM 1838 O O . ALA A 1 224 ? 5.424 -10.171 -22.393 1.00 90.94 224 ALA A O 1
ATOM 1839 N N . PRO A 1 225 ? 5.231 -8.947 -20.534 1.00 93.06 225 PRO A N 1
ATOM 1840 C CA . PRO A 1 225 ? 3.785 -9.096 -20.510 1.00 93.06 225 PRO A CA 1
ATOM 1841 C C . PRO A 1 225 ? 3.111 -8.520 -21.756 1.00 93.06 225 PRO A C 1
ATOM 1843 O O . PRO A 1 225 ? 3.348 -7.379 -22.155 1.00 93.06 225 PRO A O 1
ATOM 1846 N N . ASP A 1 226 ? 2.208 -9.302 -22.329 1.00 92.56 226 ASP A N 1
ATOM 1847 C CA . ASP A 1 226 ? 1.281 -8.883 -23.365 1.00 92.56 226 ASP A CA 1
ATOM 1848 C C . ASP A 1 226 ? -0.073 -9.588 -23.186 1.00 92.56 226 ASP A C 1
ATOM 1850 O O . ASP A 1 226 ? -0.304 -10.345 -22.242 1.00 92.56 226 ASP A O 1
ATOM 1854 N N . HIS A 1 227 ? -1.007 -9.347 -24.104 1.00 92.38 227 HIS A N 1
ATOM 1855 C CA . HIS A 1 227 ? -2.341 -9.940 -24.021 1.00 92.38 227 HIS A CA 1
ATOM 1856 C C . HIS A 1 227 ? -2.364 -11.475 -24.136 1.00 92.38 227 HIS A C 1
ATOM 1858 O O . HIS A 1 227 ? -3.366 -12.095 -23.767 1.00 92.38 227 HIS A O 1
ATOM 1864 N N . SER A 1 228 ? -1.304 -12.110 -24.641 1.00 93.12 228 SER A N 1
ATOM 1865 C CA . SER A 1 228 ? -1.221 -13.565 -24.771 1.00 93.12 228 SER A CA 1
ATOM 1866 C C . SER A 1 228 ? -0.871 -14.250 -2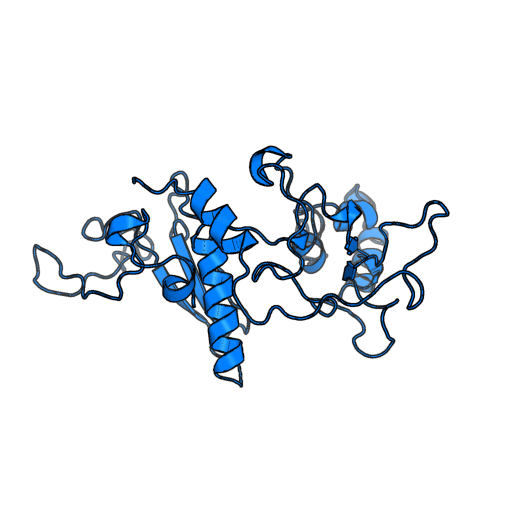3.449 1.00 93.12 228 SER A C 1
ATOM 1868 O O . SER A 1 228 ? -1.417 -15.316 -23.165 1.00 93.12 228 SER A O 1
ATOM 1870 N N . ASN A 1 229 ? -0.035 -13.627 -22.612 1.00 94.50 229 ASN A N 1
ATOM 1871 C CA . ASN A 1 229 ? 0.509 -14.246 -21.399 1.00 94.50 229 ASN A CA 1
ATOM 1872 C C . ASN A 1 229 ? 0.132 -13.536 -20.088 1.00 94.50 229 ASN A C 1
ATOM 1874 O O . ASN A 1 229 ? 0.324 -14.120 -19.021 1.00 94.50 229 ASN A O 1
ATOM 1878 N N . ALA A 1 230 ? -0.445 -12.337 -20.151 1.00 96.38 230 ALA A N 1
ATOM 1879 C CA . ALA A 1 230 ? -0.811 -11.547 -18.985 1.00 96.38 230 ALA A CA 1
ATOM 1880 C C . ALA A 1 230 ? -2.223 -10.952 -19.089 1.00 96.38 230 ALA A C 1
ATOM 1882 O O . ALA A 1 230 ? -2.843 -10.888 -20.157 1.00 96.38 230 ALA A O 1
ATOM 1883 N N . GLU A 1 231 ? -2.746 -10.541 -17.941 1.00 96.00 231 GLU A N 1
ATOM 1884 C CA . GLU A 1 231 ? -4.023 -9.855 -17.772 1.00 96.00 231 GLU A CA 1
ATOM 1885 C C . GLU A 1 231 ? -3.909 -8.709 -16.760 1.00 96.00 231 GLU A C 1
ATOM 1887 O O . GLU A 1 231 ? -2.946 -8.614 -15.996 1.00 96.00 231 GLU A O 1
ATOM 1892 N N . THR A 1 232 ? -4.880 -7.800 -16.783 1.00 95.56 232 THR A N 1
ATOM 1893 C CA . THR A 1 232 ? -4.924 -6.684 -15.838 1.00 95.56 232 THR A CA 1
ATOM 1894 C C . THR A 1 232 ? -5.439 -7.134 -14.477 1.00 95.56 232 THR A C 1
ATOM 1896 O O . THR A 1 232 ? -6.367 -7.935 -14.373 1.00 95.56 232 THR A O 1
ATOM 1899 N N . VAL A 1 233 ? -4.863 -6.559 -13.427 1.00 95.38 233 VAL A N 1
ATOM 1900 C CA . VAL A 1 233 ? -5.361 -6.635 -12.057 1.00 95.38 233 VAL A CA 1
ATOM 1901 C C . VAL A 1 233 ? -6.471 -5.599 -11.916 1.00 95.38 233 VAL A C 1
ATOM 1903 O O . VAL A 1 233 ? -6.246 -4.395 -12.069 1.00 95.38 233 VAL A O 1
ATOM 1906 N N . GLN A 1 234 ? -7.693 -6.071 -11.696 1.00 93.69 234 GLN A N 1
ATOM 1907 C CA . GLN A 1 234 ? -8.859 -5.208 -11.534 1.00 93.69 234 GLN A CA 1
ATOM 1908 C C . GLN A 1 234 ? -8.888 -4.590 -10.137 1.00 93.69 234 GLN A C 1
ATOM 1910 O O . GLN A 1 234 ? -8.276 -5.105 -9.206 1.00 93.69 234 GLN A O 1
ATOM 1915 N N . TRP A 1 235 ? -9.629 -3.493 -9.992 1.00 89.88 235 TRP A N 1
ATOM 1916 C CA . TRP A 1 235 ? -9.940 -2.963 -8.669 1.00 89.88 235 TRP A CA 1
ATOM 1917 C C . TRP A 1 235 ? -10.719 -4.005 -7.856 1.00 89.88 235 TRP A C 1
ATOM 1919 O O . TRP A 1 235 ? -11.682 -4.575 -8.386 1.00 89.88 235 TRP A O 1
ATOM 1929 N N . PRO A 1 236 ? -10.343 -4.257 -6.590 1.00 92.31 236 PRO A N 1
ATOM 1930 C CA . PRO A 1 236 ? -11.079 -5.184 -5.752 1.00 92.31 236 PRO A CA 1
ATOM 1931 C C . PRO A 1 236 ? -12.487 -4.652 -5.487 1.00 92.31 236 PRO A C 1
ATOM 1933 O O . PRO A 1 236 ? -12.700 -3.469 -5.227 1.00 92.31 236 PRO A O 1
ATOM 1936 N N . THR A 1 237 ? -13.474 -5.544 -5.540 1.00 92.69 237 THR A N 1
ATOM 1937 C CA . THR A 1 237 ? -14.888 -5.197 -5.322 1.00 92.69 237 THR A CA 1
ATOM 1938 C C . THR A 1 237 ? -15.355 -5.491 -3.897 1.00 92.69 237 THR A C 1
ATOM 1940 O O . THR A 1 237 ? -16.539 -5.350 -3.588 1.00 92.69 237 THR A O 1
ATOM 1943 N N . GLY A 1 238 ? -14.455 -5.947 -3.025 1.00 95.38 238 GLY A N 1
ATOM 1944 C CA . GLY A 1 238 ? -14.735 -6.189 -1.619 1.00 95.38 238 GLY A CA 1
ATOM 1945 C C . GLY A 1 238 ? -13.672 -7.030 -0.929 1.00 95.38 238 GLY A C 1
ATOM 1946 O O . GLY A 1 238 ? -12.581 -7.213 -1.449 1.00 95.38 238 GLY A O 1
ATOM 1947 N N . ILE A 1 239 ? -14.013 -7.521 0.262 1.00 96.44 239 ILE A N 1
ATOM 1948 C CA . ILE A 1 239 ? -13.098 -8.280 1.119 1.00 96.44 239 ILE A CA 1
ATOM 1949 C C . ILE A 1 239 ? -13.123 -9.756 0.712 1.00 96.44 239 ILE A C 1
ATOM 1951 O O . ILE A 1 239 ? -14.174 -10.412 0.768 1.00 96.44 239 ILE A O 1
ATOM 1955 N N . SER A 1 240 ? -11.964 -10.281 0.338 1.00 96.00 240 SER A N 1
ATOM 1956 C CA . SER A 1 240 ? -11.764 -11.672 -0.072 1.00 96.00 240 SER A CA 1
ATOM 1957 C C . SER A 1 240 ? -11.781 -12.641 1.114 1.00 96.00 240 SER A C 1
ATOM 1959 O O . SER A 1 240 ? -11.712 -12.250 2.282 1.00 96.00 240 SER A O 1
ATOM 1961 N N . ASP A 1 241 ? -11.930 -13.939 0.838 1.00 94.12 241 ASP A N 1
ATOM 1962 C CA . ASP A 1 241 ? -11.739 -14.949 1.886 1.00 94.12 241 ASP A CA 1
ATOM 1963 C C . ASP A 1 241 ? -10.281 -14.986 2.377 1.00 94.12 241 ASP A C 1
ATOM 1965 O O . ASP A 1 241 ? -10.075 -15.136 3.578 1.00 94.12 241 ASP A O 1
ATOM 1969 N N . GLY A 1 242 ? -9.281 -14.738 1.521 1.00 93.31 242 GLY A N 1
ATOM 1970 C CA . GLY A 1 242 ? -7.883 -14.678 1.951 1.00 93.31 242 GLY A CA 1
ATOM 1971 C C . GLY A 1 242 ? -7.611 -13.537 2.931 1.00 93.31 242 GLY A C 1
ATOM 1972 O O . GLY A 1 242 ? -6.925 -13.763 3.930 1.00 93.31 242 GLY A O 1
ATOM 1973 N N . ASP A 1 243 ? -8.231 -12.368 2.732 1.00 94.44 243 ASP A N 1
ATOM 1974 C CA . ASP A 1 243 ? -8.180 -11.239 3.675 1.00 94.44 243 ASP A CA 1
ATOM 1975 C C . ASP A 1 243 ? -8.714 -11.644 5.056 1.00 94.44 243 ASP A C 1
ATOM 1977 O O . ASP A 1 243 ? -8.055 -11.458 6.081 1.00 94.44 243 ASP A O 1
ATOM 1981 N N . LYS A 1 244 ? -9.910 -12.251 5.091 1.00 91.88 244 LYS A N 1
ATOM 1982 C CA . LYS A 1 244 ? -10.531 -12.758 6.325 1.00 91.88 244 LYS A CA 1
ATOM 1983 C C . LYS A 1 244 ? -9.598 -13.727 7.033 1.00 91.88 244 LYS A C 1
ATOM 1985 O O . LYS A 1 244 ? -9.367 -13.617 8.237 1.00 91.88 244 LYS A O 1
ATOM 1990 N N . GLU A 1 245 ? -9.083 -14.694 6.289 1.00 89.50 245 GLU A N 1
ATOM 1991 C CA . GLU A 1 245 ? -8.247 -15.718 6.870 1.00 89.50 245 GLU A CA 1
ATOM 1992 C C . GLU A 1 245 ? -6.864 -15.192 7.289 1.00 89.50 245 GLU A C 1
ATOM 1994 O O . GLU A 1 245 ? -6.185 -15.840 8.086 1.00 89.50 245 GLU A O 1
ATOM 1999 N N . ALA A 1 246 ? -6.374 -14.087 6.722 1.00 89.31 246 ALA A N 1
ATOM 2000 C CA . ALA A 1 246 ? -5.156 -13.418 7.179 1.00 89.31 246 ALA A CA 1
ATOM 2001 C C . ALA A 1 246 ? -5.401 -12.734 8.532 1.00 89.31 246 ALA A C 1
ATOM 2003 O O . ALA A 1 246 ? -4.635 -12.945 9.472 1.00 89.31 246 ALA A O 1
ATOM 2004 N N . ILE A 1 2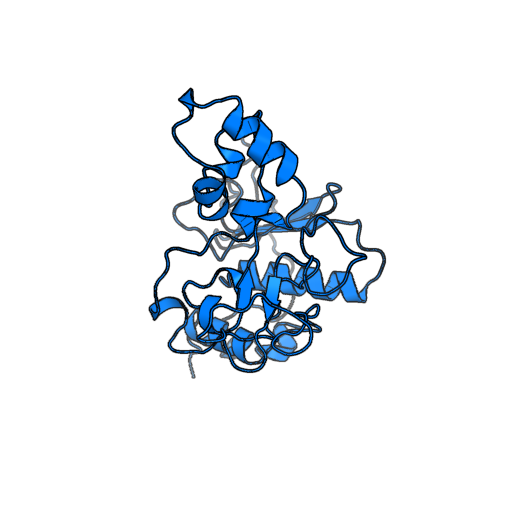47 ? -6.536 -12.044 8.683 1.00 88.62 247 ILE A N 1
ATOM 2005 C CA . ILE A 1 247 ? -6.964 -11.470 9.969 1.00 88.62 247 ILE A CA 1
ATOM 2006 C C . ILE A 1 247 ? -7.122 -12.542 11.048 1.00 88.62 247 ILE A C 1
ATOM 2008 O O . ILE A 1 247 ? -6.660 -12.347 12.167 1.00 88.62 247 ILE A O 1
ATOM 2012 N N . GLN A 1 248 ? -7.713 -13.693 10.727 1.00 85.56 248 GLN A N 1
ATOM 2013 C CA . GLN A 1 248 ? -7.836 -14.811 11.675 1.00 85.56 248 GLN A CA 1
ATOM 2014 C C . GLN A 1 248 ? -6.484 -15.346 12.160 1.00 85.56 248 GLN A C 1
ATOM 2016 O O . GLN A 1 248 ? -6.391 -15.865 13.269 1.00 85.56 248 GLN A O 1
ATOM 2021 N N . LYS A 1 249 ? -5.437 -15.250 11.334 1.00 84.62 249 LYS A N 1
ATOM 2022 C CA . LYS A 1 249 ? -4.082 -15.657 11.721 1.00 84.62 249 LYS A CA 1
ATOM 2023 C C . LYS A 1 249 ? -3.393 -14.602 12.585 1.00 84.62 249 LYS A C 1
ATOM 2025 O O . LYS A 1 249 ? -2.679 -14.975 13.511 1.00 84.62 249 LYS A O 1
ATOM 2030 N N . LEU A 1 250 ? -3.632 -13.318 12.310 1.00 83.06 250 LEU A N 1
ATOM 2031 C CA . LEU A 1 250 ? -3.141 -12.203 13.129 1.00 83.06 250 LEU A CA 1
ATOM 2032 C C . LEU A 1 250 ? -3.819 -12.156 14.506 1.00 83.06 250 LEU A C 1
ATOM 2034 O O . LEU A 1 250 ? -3.157 -11.933 15.517 1.00 83.06 250 LEU A O 1
ATOM 2038 N N . TYR A 1 251 ? -5.124 -12.422 14.549 1.00 82.00 251 TYR A N 1
ATOM 2039 C CA . TYR A 1 251 ? -5.941 -12.418 15.759 1.00 82.00 251 TYR A CA 1
ATOM 2040 C C . TYR A 1 251 ? -6.671 -13.758 15.900 1.00 82.00 251 TYR A C 1
ATOM 2042 O O . TYR A 1 251 ? -7.845 -13.855 15.528 1.00 82.00 251 TYR A O 1
ATOM 2050 N N . PRO A 1 252 ? -6.002 -14.802 16.427 1.00 72.56 252 PRO A N 1
ATOM 2051 C CA . PRO A 1 252 ? -6.610 -16.113 16.600 1.00 72.56 252 PRO A CA 1
ATOM 2052 C C . PRO A 1 252 ? -7.894 -16.014 17.419 1.00 72.56 252 PRO A C 1
ATOM 2054 O O . PRO A 1 252 ? -7.894 -15.541 18.560 1.00 72.56 252 PRO A O 1
ATOM 2057 N N . TRP A 1 253 ? -9.000 -16.445 16.820 1.00 70.75 253 TRP A N 1
ATOM 2058 C CA . TRP A 1 253 ? -10.291 -16.468 17.491 1.00 70.75 253 TRP A CA 1
ATOM 2059 C C . TRP A 1 253 ? -10.254 -17.487 18.625 1.00 70.75 253 TRP A C 1
ATOM 2061 O O . TRP A 1 253 ? -9.659 -18.557 18.500 1.00 70.75 253 TRP A O 1
ATOM 2071 N N . LYS A 1 254 ? -10.849 -17.121 19.758 1.00 63.56 254 LYS A N 1
ATOM 2072 C CA . LYS A 1 254 ? -11.043 -18.054 20.862 1.00 63.56 254 LYS A CA 1
ATOM 2073 C C . LYS A 1 254 ? -12.366 -18.757 20.597 1.00 63.56 254 LYS A C 1
ATOM 2075 O O . LYS A 1 254 ? -13.392 -18.083 20.609 1.00 63.56 254 LYS A O 1
ATOM 2080 N N . ASP A 1 255 ? -12.293 -20.053 20.312 1.00 56.38 255 ASP A N 1
ATOM 2081 C CA . ASP A 1 255 ? -13.464 -20.935 20.226 1.00 56.38 255 ASP A CA 1
ATOM 2082 C C . ASP A 1 255 ? -14.344 -20.846 21.488 1.00 56.38 255 ASP A C 1
ATOM 2084 O O . ASP A 1 255 ? -13.780 -20.739 22.609 1.00 56.38 255 ASP A O 1
#

Secondary structure (DSSP, 8-state):
-HHHHH--TTTTTS--S-------TTTSS---SEEETTEEEEE-TTS-TT--EEEEESSS--EE-SS--SS--STTSSEEEEES--SSHHHHHHHHHHHHHHHTT---GGGSTTGGGTEEE-GGGBTTHHHHHHHHHH-GGG---HHHHHH-TTGGGSSTTT--HHHHTTSPPS--HHHHTTPPP-TT-TTPPPTTTTBS-SSS-GGG-SEEEESSSS-TT-PPP-TTTEEE-PPP-S--HHHHHHHHHHS----

InterPro domains:
  IPR001506 Peptidase M12A [PF01400] (96-120)
  IPR024079 Metallopeptidase, catalytic domain superfamily [G3DSA:3.40.390.10] (24-252)

Foldseek 3Di:
DLCVLQPDCVQRQDHPNDDDQDAQPPPRDRDDQAPPPPGHWHGDPSDPQQDEAEEEDQPPAKAWAQAAQPPDPTSRRGYIYYYPPDPDPLVSVLRVQLRVLSNLRDAALLQAPCNLQWKAFDPCQFPLLVVLQVVCVVCVVLVDHSVVLLQDLASCPVDPSNVNNQSNSNHHDPDDPVLVVVDDRDLQASSYDWQQVRGPDPDDDDQSGRMWTFPNTQDPVNDGDDPVTIGIRDNHSDHDNSSSVSSCVSRPGDD

Organism: NCBI:txid119927

pLDDT: mean 87.85, std 9.31, range [56.38, 98.19]